Protein 3QSZ (pdb70)

Radius of gyration: 25.67 Å; Cα contacts (8 Å, |Δi|>4): 798; chains: 2; bounding box: 78×39×53 Å

Solvent-accessible surface area: 18045 Å² total

Foldseek 3Di:
DQWDWDDDDPQKTKIWGDDPPALAIKMKMKHWAQAALVLLVVVVVPQQCVCVFPQWPGKAWDDDDPFKTKMKTWGHDPDPWFIAIFIKMWGWDQDPQRKIKIWIWTDQVPDDDDPVHWYFDIDTDIWIWDDDPRTTMIMDIDGHDTGGADSNRCRVCVRCVSVRRVVRSRVVSVD/DQWDWDDDDPQKTKIWGCDVPALAIKIKIKHWAQAQLVLLVVVVQCFQCVCVFPQWVGKAWDDDDPFKTKMKTFGDDPDPWFTEIFMKIWGWDADPQRKIKIKIWTDQVPDDDDPPHHYFAIDTWMWIWAADPRGTMIMTIGGHDDGRAHSNRCRVCVRCVSVRRVVRSRVVSVPDD

Nearest PDB structures (foldseek):
  3qsz-assembly1_A  TM=1.006E+00  e=4.044E-33  Xanthomonas citri
  1jss-assembly2_B  TM=8.458E-01  e=1.464E-09  Mus musculus
  2z9y-assembly1_A  TM=8.195E-01  e=6.098E-10  Homo sapiens
  2pso-assembly1_A  TM=7.714E-01  e=7.591E-10  Homo sapiens
  2pso-assembly3_C  TM=7.436E-01  e=1.381E-08  Homo sapiens

CATH classification: 3.30.530.20

B-factor: mean 49.62, std 17.9, range [12.42, 146.24]

Structure (mmCIF, N/CA/C/O backbone):
data_3QSZ
#
_entry.id   3QSZ
#
_cell.length_a   124.115
_cell.length_b   53.885
_cell.length_c   70.266
_cell.angle_alpha   90.00
_cell.angle_beta   93.44
_cell.angle_gamma   90.00
#
_symmetry.space_group_name_H-M   'C 1 2 1'
#
loop_
_entity.id
_entity.type
_entity.pdbx_description
1 polymer 'STAR-related lipid transfer protein'
2 non-polymer 'MANGANESE (II) ION'
3 non-polymer 'SULFATE ION'
4 non-polymer DI(HYDROXYETHYL)ETHER
5 water water
#
loop_
_atom_site.group_PDB
_atom_site.id
_atom_site.type_symbol
_atom_site.label_atom_id
_atom_site.label_alt_id
_atom_site.label_comp_id
_atom_site.label_asym_id
_atom_site.label_entity_id
_atom_site.label_seq_id
_atom_site.pdbx_PDB_ins_code
_atom_site.Cartn_x
_atom_site.Cartn_y
_atom_site.Cartn_z
_atom_site.occupancy
_atom_site.B_iso_or_equiv
_atom_site.auth_seq_id
_atom_site.auth_comp_id
_atom_site.auth_asym_id
_atom_site.auth_atom_id
_atom_site.pdbx_PDB_model_num
ATOM 1 N N . ASP A 1 3 ? 72.824 2.547 9.386 1.00 90.94 26 ASP A N 1
ATOM 2 C CA . ASP A 1 3 ? 72.780 3.526 10.467 1.00 89.92 26 ASP A CA 1
ATOM 3 C C . ASP A 1 3 ? 74.090 3.511 11.240 1.00 88.74 26 ASP A C 1
ATOM 4 O O . ASP A 1 3 ? 74.795 4.518 11.322 1.00 90.24 26 ASP A O 1
ATOM 9 N N . GLY A 1 4 ? 74.413 2.348 11.794 1.00 86.18 27 GLY A N 1
ATOM 10 C CA . GLY A 1 4 ? 75.509 2.220 12.737 1.00 75.79 27 GLY A CA 1
ATOM 11 C C . GLY A 1 4 ? 74.947 2.342 14.142 1.00 65.04 27 GLY A C 1
ATOM 12 O O . GLY A 1 4 ? 75.403 1.668 15.072 1.00 63.51 27 GLY A O 1
ATOM 13 N N . TRP A 1 5 ? 73.931 3.193 14.282 1.00 50.84 28 TRP A N 1
ATOM 14 C CA . TRP A 1 5 ? 73.317 3.468 15.574 1.00 48.68 28 TRP A CA 1
ATOM 15 C C . TRP A 1 5 ? 72.332 2.399 15.976 1.00 48.18 28 TRP A C 1
ATOM 16 O O . TRP A 1 5 ? 71.842 1.646 15.148 1.00 53.58 28 TRP A O 1
ATOM 27 N N . SER A 1 6 ? 72.053 2.340 17.269 1.00 49.80 29 SER A N 1
ATOM 28 C CA . SER A 1 6 ? 71.056 1.439 17.807 1.00 51.11 29 SER A CA 1
ATOM 29 C C . SER A 1 6 ? 70.603 2.037 19.120 1.00 50.81 29 SER A C 1
ATOM 30 O O . SER A 1 6 ? 71.416 2.537 19.894 1.00 46.14 29 SER A O 1
ATOM 33 N N . LEU A 1 7 ? 69.302 2.013 19.359 1.00 55.68 30 LEU A N 1
ATOM 34 C CA . LEU A 1 7 ? 68.755 2.567 20.586 1.00 52.34 30 LEU A CA 1
ATOM 35 C C . LEU A 1 7 ? 69.235 1.732 21.764 1.00 48.68 30 LEU A C 1
ATOM 36 O O . LEU A 1 7 ? 69.137 0.512 21.744 1.00 56.30 30 LEU A O 1
ATOM 41 N N . ALA A 1 8 ? 69.766 2.394 22.783 1.00 47.88 31 ALA A N 1
ATOM 42 C CA . ALA A 1 8 ? 70.337 1.705 23.934 1.00 48.26 31 ALA A CA 1
ATOM 43 C C . ALA A 1 8 ? 69.510 1.966 25.179 1.00 51.22 31 ALA A C 1
ATOM 44 O O . ALA A 1 8 ? 69.491 1.159 26.105 1.00 54.31 31 ALA A O 1
ATOM 46 N N . LYS A 1 9 ? 68.833 3.107 25.202 1.00 48.72 32 LYS A N 1
ATOM 47 C CA . LYS A 1 9 ? 68.003 3.457 26.347 1.00 47.54 32 LYS A CA 1
ATOM 48 C C . LYS A 1 9 ? 66.910 4.485 26.016 1.00 43.68 32 LYS A C 1
ATOM 49 O O . LYS A 1 9 ? 67.081 5.362 25.165 1.00 42.98 32 LYS A O 1
ATOM 55 N N . ASP A 1 10 ? 65.788 4.363 26.712 1.00 42.09 33 ASP A N 1
ATOM 56 C CA . ASP A 1 10 ? 64.664 5.260 26.543 1.00 47.65 33 ASP A CA 1
ATOM 57 C C . ASP A 1 10 ? 63.868 5.285 27.841 1.00 48.01 33 ASP A C 1
ATOM 58 O O . ASP A 1 10 ? 63.126 4.353 28.146 1.00 54.78 33 ASP A O 1
ATOM 63 N N . ALA A 1 11 ? 64.032 6.347 28.614 1.00 40.00 34 ALA A N 1
ATOM 64 C CA . ALA A 1 11 ? 63.308 6.477 29.868 1.00 41.64 34 ALA A CA 1
ATOM 65 C C . ALA A 1 11 ? 63.251 7.938 30.216 1.00 35.51 34 ALA A C 1
ATOM 66 O O . ALA A 1 11 ? 64.121 8.696 29.811 1.00 27.72 34 ALA A O 1
ATOM 68 N N . GLU A 1 12 ? 62.198 8.338 30.919 1.00 46.29 35 GLU A N 1
ATOM 69 C CA . GLU A 1 12 ? 62.036 9.722 31.366 1.00 44.11 35 GLU A CA 1
ATOM 70 C C . GLU A 1 12 ? 62.159 10.748 30.249 1.00 37.80 35 GLU A C 1
ATOM 71 O O . GLU A 1 12 ? 62.623 11.874 30.469 1.00 39.08 35 GLU A O 1
ATOM 77 N N . GLY A 1 13 ? 61.764 10.348 29.048 1.00 32.61 36 GLY A N 1
ATOM 78 C CA . GLY A 1 13 ? 61.685 11.263 27.925 1.00 34.81 36 GLY A CA 1
ATOM 79 C C . GLY A 1 13 ? 62.984 11.463 27.180 1.00 37.85 36 GLY A C 1
ATOM 80 O O . GLY A 1 13 ? 63.095 12.375 26.357 1.00 36.55 36 GLY A O 1
ATOM 81 N N . ILE A 1 14 ? 63.960 10.606 27.464 1.00 34.20 37 ILE A N 1
ATOM 82 C CA . ILE A 1 14 ? 65.290 10.737 26.880 1.00 34.37 37 ILE A CA 1
ATOM 83 C C . ILE A 1 14 ? 65.678 9.475 26.149 1.00 35.54 37 ILE A C 1
ATOM 84 O O . ILE A 1 14 ? 65.494 8.377 26.669 1.00 42.32 37 ILE A O 1
ATOM 89 N N . LYS A 1 15 ? 66.231 9.629 24.953 1.00 30.40 38 LYS A N 1
ATOM 90 C CA . LYS A 1 15 ? 66.714 8.487 24.192 1.00 35.66 38 LYS A CA 1
ATOM 91 C C . LYS A 1 15 ? 68.222 8.541 24.012 1.00 35.30 38 LYS A C 1
ATOM 92 O O . LYS A 1 15 ? 68.772 9.586 23.694 1.00 41.61 38 LYS A O 1
ATOM 98 N N . VAL A 1 16 ? 68.891 7.411 24.201 1.00 36.37 39 VAL A N 1
ATOM 99 C CA . VAL A 1 16 ? 70.335 7.361 24.000 1.00 35.54 39 VAL A CA 1
ATOM 100 C C . VAL A 1 16 ? 70.740 6.309 22.977 1.00 39.62 39 VAL A C 1
ATOM 101 O O . VAL A 1 16 ? 70.412 5.135 23.122 1.00 44.22 39 VAL A O 1
ATOM 105 N N . TYR A 1 17 ? 71.467 6.735 21.950 1.00 39.49 40 TYR A N 1
ATOM 106 C CA . TYR A 1 17 ? 71.955 5.822 20.920 1.00 33.46 40 TYR A CA 1
ATOM 107 C C . TYR A 1 17 ? 73.456 5.614 21.064 1.00 38.89 40 TYR A C 1
ATOM 108 O O . TYR A 1 17 ? 74.186 6.488 21.543 1.00 38.93 40 TYR A O 1
ATOM 117 N N . VAL A 1 18 ? 73.917 4.445 20.658 1.00 38.37 41 VAL A N 1
ATOM 118 C CA . VAL A 1 18 ? 75.331 4.148 20.686 1.00 42.50 41 VAL A CA 1
ATOM 119 C C . VAL A 1 18 ? 75.690 3.516 19.365 1.00 52.04 41 VAL A C 1
ATOM 120 O O . VAL A 1 18 ? 74.821 3.015 18.652 1.00 59.76 41 VAL A O 1
ATOM 124 N N . ARG A 1 19 ? 76.968 3.552 19.023 1.00 50.77 42 ARG A N 1
ATOM 125 C CA . ARG A 1 19 ? 77.440 2.783 17.883 1.00 59.00 42 ARG A CA 1
ATOM 126 C C . ARG A 1 19 ? 78.912 2.467 18.041 1.00 59.50 42 ARG A C 1
ATOM 127 O O . ARG A 1 19 ? 79.661 3.213 18.666 1.00 57.69 42 ARG A O 1
ATOM 135 N N . ASN A 1 20 ? 79.328 1.349 17.476 1.00 60.66 43 ASN A N 1
ATOM 136 C CA . ASN A 1 20 ? 80.735 1.041 17.478 1.00 65.95 43 ASN A CA 1
ATOM 137 C C . ASN A 1 20 ? 81.473 2.018 16.570 1.00 59.58 43 ASN A C 1
ATOM 138 O O . ASN A 1 20 ? 80.901 2.569 15.625 1.00 54.88 43 ASN A O 1
ATOM 143 N N . VAL A 1 21 ? 82.733 2.267 16.901 1.00 58.30 44 VAL A N 1
ATOM 144 C CA . VAL A 1 21 ? 83.613 3.060 16.062 1.00 57.70 44 VAL A CA 1
ATOM 145 C C . VAL A 1 21 ? 84.829 2.193 15.813 1.00 58.97 44 VAL A C 1
ATOM 146 O O . VAL A 1 21 ? 85.477 1.777 16.763 1.00 52.50 44 VAL A O 1
ATOM 150 N N . GLU A 1 22 ? 85.128 1.900 14.550 1.00 66.44 45 GLU A N 1
ATOM 151 C CA . GLU A 1 22 ? 86.170 0.920 14.248 1.00 76.35 45 GLU A CA 1
ATOM 152 C C . GLU A 1 22 ? 87.547 1.377 14.729 1.00 76.30 45 GLU A C 1
ATOM 153 O O . GLU A 1 22 ? 87.941 2.529 14.538 1.00 68.54 45 GLU A O 1
ATOM 159 N N . GLY A 1 23 ? 88.264 0.464 15.381 1.00 85.39 46 GLY A N 1
ATOM 160 C CA . GLY A 1 23 ? 89.587 0.755 15.905 1.00 83.26 46 GLY A CA 1
ATOM 161 C C . GLY A 1 23 ? 89.551 1.419 17.268 1.00 77.83 46 GLY A C 1
ATOM 162 O O . GLY A 1 23 ? 90.583 1.834 17.785 1.00 78.43 46 GLY A O 1
ATOM 163 N N . SER A 1 24 ? 88.361 1.534 17.847 1.00 69.59 47 SER A N 1
ATOM 164 C CA . SER A 1 24 ? 88.228 2.038 19.210 1.00 61.33 47 SER A CA 1
ATOM 165 C C . SER A 1 24 ? 87.463 1.017 20.043 1.00 59.91 47 SER A C 1
ATOM 166 O O . SER A 1 24 ? 86.618 0.288 19.516 1.00 63.56 47 SER A O 1
ATOM 169 N N . PRO A 1 25 ? 87.781 0.935 21.340 1.00 58.78 48 PRO A N 1
ATOM 170 C CA . PRO A 1 25 ? 87.087 0.035 22.266 1.00 58.01 48 PRO A CA 1
ATOM 171 C C . PRO A 1 25 ? 85.949 0.772 22.949 1.00 58.70 48 PRO A C 1
ATOM 172 O O . PRO A 1 25 ? 85.260 0.200 23.788 1.00 64.31 48 PRO A O 1
ATOM 176 N N . LEU A 1 26 ? 85.781 2.043 22.599 1.00 56.77 49 LEU A N 1
ATOM 177 C CA . LEU A 1 26 ? 84.763 2.889 23.203 1.00 55.14 49 LEU A CA 1
ATOM 178 C C . LEU A 1 26 ? 83.695 3.270 22.177 1.00 53.33 49 LEU A C 1
ATOM 179 O O . LEU A 1 26 ? 84.016 3.723 21.075 1.00 56.80 49 LEU A O 1
ATOM 184 N N . ARG A 1 27 ? 82.428 3.077 22.531 1.00 47.74 50 ARG A N 1
ATOM 185 C CA . ARG A 1 27 ? 81.340 3.403 21.612 1.00 49.23 50 ARG A CA 1
ATOM 186 C C . ARG A 1 27 ? 81.023 4.893 21.643 1.00 49.19 50 ARG A C 1
ATOM 187 O O . ARG A 1 27 ? 81.222 5.571 22.652 1.00 50.42 50 ARG A O 1
ATOM 195 N N . GLU A 1 28 ? 80.557 5.409 20.518 1.00 44.80 51 GLU A N 1
ATOM 196 C CA . GLU A 1 28 ? 80.134 6.790 20.459 1.00 42.19 51 GLU A CA 1
ATOM 197 C C . GLU A 1 28 ? 78.695 6.828 20.919 1.00 41.99 51 GLU A C 1
ATOM 198 O O . GLU A 1 28 ? 77.918 5.930 20.595 1.00 43.28 51 GLU A O 1
ATOM 204 N N . PHE A 1 29 ? 78.328 7.846 21.683 1.00 35.67 52 PHE A N 1
ATOM 205 C CA . PHE A 1 29 ? 76.934 7.978 22.065 1.00 33.60 52 PHE A CA 1
ATOM 206 C C . PHE A 1 29 ? 76.250 9.160 21.379 1.00 41.01 52 PHE A C 1
ATOM 207 O O . PHE A 1 29 ? 76.915 10.052 20.839 1.00 46.16 52 PHE A O 1
ATOM 215 N N . ARG A 1 30 ? 74.918 9.126 21.381 1.00 37.42 53 ARG A N 1
ATOM 216 C CA . ARG A 1 30 ? 74.085 10.259 20.989 1.00 35.94 53 ARG A CA 1
ATOM 217 C C . ARG A 1 30 ? 72.845 10.248 21.864 1.00 35.79 53 ARG A C 1
ATOM 218 O O . ARG A 1 30 ? 72.026 9.337 21.774 1.00 39.89 53 ARG A O 1
ATOM 226 N N . GLY A 1 31 ? 72.728 11.249 22.724 1.00 33.39 54 GLY A N 1
ATOM 227 C CA . GLY A 1 31 ? 71.554 11.413 23.555 1.00 36.32 54 GLY A CA 1
ATOM 228 C C . GLY A 1 31 ? 70.565 12.372 22.908 1.00 36.99 54 GLY A C 1
ATOM 229 O O . GLY A 1 31 ? 70.943 13.272 22.158 1.00 32.07 54 GLY A O 1
ATOM 230 N N . GLU A 1 32 ? 69.289 12.176 23.201 1.00 35.15 55 GLU A N 1
ATOM 231 C CA . GLU A 1 32 ? 68.256 13.002 22.616 1.00 35.78 55 GLU A CA 1
ATOM 232 C C . GLU A 1 32 ? 67.209 13.291 23.673 1.00 35.29 55 GLU A C 1
ATOM 233 O O . GLU A 1 32 ? 66.758 12.388 24.366 1.00 37.38 55 GLU A O 1
ATOM 239 N N . VAL A 1 33 ? 66.830 14.555 23.797 1.00 36.73 56 VAL A N 1
ATOM 240 C CA . VAL A 1 33 ? 65.761 14.944 24.701 1.00 32.32 56 VAL A CA 1
ATOM 241 C C . VAL A 1 33 ? 65.072 16.134 24.064 1.00 31.94 56 VAL A C 1
ATOM 242 O O . VAL A 1 33 ? 65.637 16.778 23.186 1.00 37.07 56 VAL A O 1
ATOM 246 N N . ARG A 1 34 ? 63.850 16.417 24.499 1.00 32.78 57 ARG A N 1
ATOM 247 C CA . ARG A 1 34 ? 63.092 17.548 23.990 1.00 29.81 57 ARG A CA 1
ATOM 248 C C . ARG A 1 34 ? 62.744 18.416 25.172 1.00 29.22 57 ARG A C 1
ATOM 249 O O . ARG A 1 34 ? 62.185 17.933 26.161 1.00 35.59 57 ARG A O 1
ATOM 257 N N . LEU A 1 35 ? 63.080 19.694 25.095 1.00 24.58 58 LEU A N 1
ATOM 258 C CA . LEU A 1 35 ? 62.878 20.556 26.253 1.00 31.77 58 LEU A CA 1
ATOM 259 C C . LEU A 1 35 ? 61.868 21.659 25.965 1.00 33.40 58 LEU A C 1
ATOM 260 O O . LEU A 1 35 ? 61.758 22.136 24.838 1.00 27.93 58 LEU A O 1
ATOM 265 N N . LYS A 1 36 ? 61.134 22.054 26.995 1.00 37.62 59 LYS A N 1
ATOM 266 C CA . LYS A 1 36 ? 60.228 23.180 26.885 1.00 43.49 59 LYS A CA 1
ATOM 267 C C . LYS A 1 36 ? 61.027 24.446 27.150 1.00 44.64 59 LYS A C 1
ATOM 268 O O . LYS A 1 36 ? 60.862 25.126 28.173 1.00 40.55 59 LYS A O 1
ATOM 274 N N . ALA A 1 37 ? 61.917 24.743 26.216 1.00 36.40 60 ALA A N 1
ATOM 275 C CA . ALA A 1 37 ? 62.759 25.907 26.328 1.00 35.41 60 ALA A CA 1
ATOM 276 C C . ALA A 1 37 ? 63.154 26.310 24.932 1.00 37.47 60 ALA A C 1
ATOM 277 O O . ALA A 1 37 ? 63.073 25.515 23.994 1.00 36.01 60 ALA A O 1
ATOM 279 N N . ALA A 1 38 ? 63.596 27.550 24.804 1.00 34.91 61 ALA A N 1
ATOM 280 C CA . ALA A 1 38 ? 64.096 28.049 23.542 1.00 35.14 61 ALA A CA 1
ATOM 281 C C . ALA A 1 38 ? 65.551 27.604 23.361 1.00 39.24 61 ALA A C 1
ATOM 282 O O . ALA A 1 38 ? 66.248 27.355 24.336 1.00 40.74 61 ALA A O 1
ATOM 284 N N . ALA A 1 39 ? 65.993 27.506 22.110 1.00 41.56 62 ALA A N 1
ATOM 285 C CA . ALA A 1 39 ? 67.372 27.175 21.784 1.00 37.18 62 ALA A CA 1
ATOM 286 C C . ALA A 1 39 ? 68.382 28.073 22.499 1.00 43.53 62 ALA A C 1
ATOM 287 O O . ALA A 1 39 ? 69.398 27.593 22.996 1.00 50.91 62 ALA A O 1
ATOM 289 N N . ASP A 1 40 ? 68.110 29.372 22.542 1.00 45.55 63 ASP A N 1
ATOM 290 C CA . ASP A 1 40 ? 69.025 30.318 23.185 1.00 51.02 63 ASP A CA 1
ATOM 291 C C . ASP A 1 40 ? 68.997 30.257 24.719 1.00 48.79 63 ASP A C 1
ATOM 292 O O . ASP A 1 40 ? 69.798 30.907 25.377 1.00 51.37 63 ASP A O 1
ATOM 297 N N . ASP A 1 41 ? 68.071 29.480 25.276 1.00 49.47 64 ASP A N 1
ATOM 298 C CA . ASP A 1 41 ? 68.030 29.229 26.715 1.00 48.94 64 ASP A CA 1
ATOM 299 C C . ASP A 1 41 ? 69.044 28.154 27.074 1.00 46.58 64 ASP A C 1
ATOM 300 O O . ASP A 1 41 ? 69.593 28.142 28.181 1.00 34.80 64 ASP A O 1
ATOM 305 N N . VAL A 1 42 ? 69.262 27.231 26.142 1.00 45.26 65 VAL A N 1
ATOM 306 C CA . VAL A 1 42 ? 70.257 26.195 26.331 1.00 44.20 65 VAL A CA 1
ATOM 307 C C . VAL A 1 42 ? 71.633 26.752 26.012 1.00 47.70 65 VAL A C 1
ATOM 308 O O . VAL A 1 42 ? 72.613 26.368 26.646 1.00 47.37 65 VAL A O 1
ATOM 312 N N . VAL A 1 43 ? 71.716 27.656 25.039 1.00 43.78 66 VAL A N 1
ATOM 313 C CA . VAL A 1 43 ? 73.000 28.284 24.743 1.00 45.45 66 VAL A CA 1
ATOM 314 C C . VAL A 1 43 ? 73.551 29.026 25.967 1.00 47.88 66 VAL A C 1
ATOM 315 O O . VAL A 1 43 ? 74.743 28.945 26.277 1.00 53.35 66 VAL A O 1
ATOM 319 N N . LYS A 1 44 ? 72.674 29.731 26.672 1.00 39.64 67 LYS A N 1
ATOM 320 C CA . LYS A 1 44 ? 73.080 30.457 27.862 1.00 36.58 67 LYS A CA 1
ATOM 321 C C . LYS A 1 44 ? 73.702 29.506 28.885 1.00 44.49 67 LYS A C 1
ATOM 322 O O . LYS A 1 44 ? 74.794 29.761 29.401 1.00 40.51 67 LYS A O 1
ATOM 328 N N . VAL A 1 45 ? 73.008 28.408 29.168 1.00 44.77 68 VAL A N 1
ATOM 329 C CA . VAL A 1 45 ? 73.501 27.424 30.122 1.00 41.47 68 VAL A CA 1
ATOM 330 C C . VAL A 1 45 ? 74.851 26.859 29.716 1.00 39.30 68 VAL A C 1
ATOM 331 O O . VAL A 1 45 ? 75.748 26.762 30.540 1.00 41.90 68 VAL A O 1
ATOM 335 N N . LEU A 1 46 ? 74.992 26.489 28.447 1.00 33.21 69 LEU A N 1
ATOM 336 C CA . LEU A 1 46 ? 76.279 26.045 27.925 1.00 32.57 69 LEU A CA 1
ATOM 337 C C . LEU A 1 46 ? 77.349 27.149 27.910 1.00 36.56 69 LEU A C 1
ATOM 338 O O . LEU A 1 46 ? 78.522 26.861 27.800 1.00 38.14 69 LEU A O 1
ATOM 343 N N . ARG A 1 47 ? 76.950 28.411 27.990 1.00 41.19 70 ARG A N 1
ATOM 344 C CA . ARG A 1 47 ? 77.932 29.483 28.085 1.00 42.01 70 ARG A CA 1
ATOM 345 C C . ARG A 1 47 ? 78.488 29.578 29.498 1.00 37.48 70 ARG A C 1
ATOM 346 O O . ARG A 1 47 ? 79.653 29.917 29.691 1.00 37.58 70 ARG A O 1
ATOM 354 N N . ASP A 1 48 ? 77.631 29.304 30.475 1.00 30.91 71 ASP A N 1
ATOM 355 C CA . ASP A 1 48 ? 77.939 29.547 31.867 1.00 36.81 71 ASP A CA 1
ATOM 356 C C . ASP A 1 48 ? 78.780 28.388 32.429 1.00 39.61 71 ASP A C 1
ATOM 357 O O . ASP A 1 48 ? 78.298 27.586 33.233 1.00 43.81 71 ASP A O 1
ATOM 362 N N . ALA A 1 49 ? 80.035 28.306 31.991 1.00 31.51 72 ALA A N 1
ATOM 363 C CA . ALA A 1 49 ? 80.891 27.189 32.352 1.00 32.19 72 ALA A CA 1
ATOM 364 C C . ALA A 1 49 ? 81.216 27.199 33.844 1.00 30.02 72 ALA A C 1
ATOM 365 O O . ALA A 1 49 ? 81.370 26.152 34.452 1.00 33.94 72 ALA A O 1
ATOM 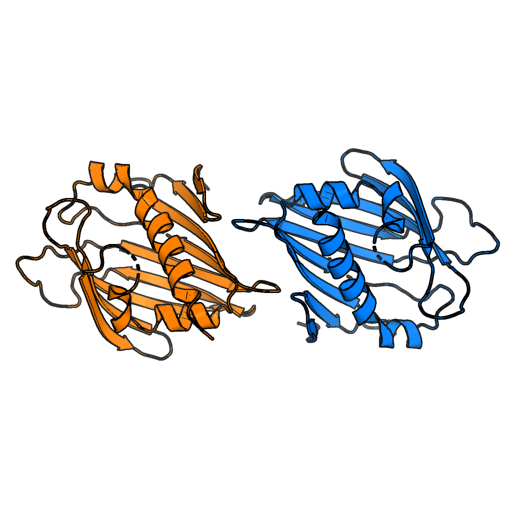367 N N . ASN A 1 50 ? 81.280 28.383 34.439 1.00 30.93 73 ASN A N 1
ATOM 368 C CA . ASN A 1 50 ? 81.499 28.482 35.874 1.00 38.25 73 ASN A CA 1
ATOM 369 C C . ASN A 1 50 ? 80.441 27.698 36.633 1.00 40.86 73 ASN A C 1
ATOM 370 O O . ASN A 1 50 ? 80.658 27.294 37.779 1.00 36.01 73 ASN A O 1
ATOM 375 N N . ALA A 1 51 ? 79.297 27.481 35.982 1.00 44.68 74 ALA A N 1
ATOM 376 C CA . ALA A 1 51 ? 78.152 26.830 36.622 1.00 38.52 74 ALA A CA 1
ATOM 377 C C . ALA A 1 51 ? 78.022 25.332 36.323 1.00 33.17 74 ALA A C 1
ATOM 378 O O . ALA A 1 51 ? 77.296 24.630 37.018 1.00 33.13 74 ALA A O 1
ATOM 380 N N . PHE A 1 52 ? 78.745 24.833 35.327 1.00 28.64 75 PHE A N 1
ATOM 381 C CA . PHE A 1 52 ? 78.704 23.397 35.034 1.00 33.08 75 PHE A CA 1
ATOM 382 C C . PHE A 1 52 ? 78.663 22.542 36.297 1.00 40.08 75 PHE A C 1
ATOM 383 O O . PHE A 1 52 ? 77.790 21.705 36.468 1.00 44.09 75 PHE A O 1
ATOM 391 N N . ARG A 1 53 ? 79.614 22.754 37.190 1.00 47.61 76 ARG A N 1
ATOM 392 C CA . ARG A 1 53 ? 79.710 21.924 38.385 1.00 53.24 76 ARG A CA 1
ATOM 393 C C . ARG A 1 53 ? 78.397 21.848 39.167 1.00 54.58 76 ARG A C 1
ATOM 394 O O . ARG A 1 53 ? 78.229 20.973 40.010 1.00 54.29 76 ARG A O 1
ATOM 402 N N . GLN A 1 54 ? 77.468 22.756 38.882 1.00 53.40 77 GLN A N 1
ATOM 403 C CA . GLN A 1 54 ? 76.216 22.821 39.633 1.00 49.19 77 GLN A CA 1
ATOM 404 C C . GLN A 1 54 ? 75.178 21.782 39.193 1.00 50.58 77 GLN A C 1
ATOM 405 O O . GLN A 1 54 ? 74.278 21.449 39.961 1.00 52.35 77 GLN A O 1
ATOM 411 N N . TRP A 1 55 ? 75.307 21.278 37.964 1.00 48.35 78 TRP A N 1
ATOM 412 C CA . TRP A 1 55 ? 74.285 20.421 37.354 1.00 41.60 78 TRP A CA 1
ATOM 413 C C . TRP A 1 55 ? 74.873 19.303 36.511 1.00 45.15 78 TRP A C 1
ATOM 414 O O . TRP A 1 55 ? 74.352 18.185 36.477 1.00 46.61 78 TRP A O 1
ATOM 433 N N . PRO A 1 57 ? 76.785 16.331 35.615 1.00 40.00 80 PRO A N 1
ATOM 434 C CA . PRO A 1 57 ? 77.207 15.203 36.456 1.00 42.85 80 PRO A CA 1
ATOM 435 C C . PRO A 1 57 ? 78.717 14.955 36.474 1.00 47.18 80 PRO A C 1
ATOM 436 O O . PRO A 1 57 ? 79.396 15.130 35.454 1.00 43.95 80 PRO A O 1
ATOM 440 N N . ASP A 1 58 ? 79.217 14.533 37.636 1.00 45.18 81 ASP A N 1
ATOM 441 C CA . ASP A 1 58 ? 80.612 14.147 37.793 1.00 46.46 81 ASP A CA 1
ATOM 442 C C . ASP A 1 58 ? 81.582 15.306 37.577 1.00 47.84 81 ASP A C 1
ATOM 443 O O . ASP A 1 58 ? 82.768 15.083 37.382 1.00 55.57 81 ASP A O 1
ATOM 448 N N . VAL A 1 59 ? 81.085 16.540 37.594 1.00 46.25 82 VAL A N 1
ATOM 449 C CA . VAL A 1 59 ? 81.981 17.690 37.547 1.00 43.47 82 VAL A CA 1
ATOM 450 C C . VAL A 1 59 ? 82.212 18.200 38.960 1.00 43.49 82 VAL A C 1
ATOM 451 O O . VAL A 1 59 ? 81.291 18.704 39.608 1.00 44.89 82 VAL A O 1
ATOM 455 N N . ALA A 1 60 ? 83.446 18.031 39.430 1.00 35.94 83 ALA A N 1
ATOM 456 C CA . ALA A 1 60 ? 83.877 18.500 40.741 1.00 40.69 83 ALA A CA 1
ATOM 457 C C . ALA A 1 60 ? 84.132 20.005 40.750 1.00 41.11 83 ALA A C 1
ATOM 458 O O . ALA A 1 60 ? 83.902 20.682 41.755 1.00 44.52 83 ALA A O 1
ATOM 460 N N . ALA A 1 61 ? 84.602 20.528 39.623 1.00 31.92 84 ALA A N 1
ATOM 461 C CA . ALA A 1 61 ? 84.876 21.951 39.527 1.00 28.97 84 ALA A CA 1
ATOM 462 C C . ALA A 1 61 ? 84.950 22.406 38.082 1.00 23.78 84 ALA A C 1
ATOM 463 O O . ALA A 1 61 ? 85.316 21.633 37.202 1.00 29.82 84 ALA A O 1
ATOM 465 N N . SER A 1 62 ? 84.657 23.679 37.845 1.00 23.97 85 SER A N 1
ATOM 466 C CA . SER A 1 62 ? 84.608 24.195 36.490 1.00 30.89 85 SER A CA 1
ATOM 467 C C . SER A 1 62 ? 84.861 25.683 36.462 1.00 36.99 85 SER A C 1
ATOM 468 O O . SER A 1 62 ? 84.431 26.415 37.361 1.00 34.99 85 SER A O 1
ATOM 471 N N . GLU A 1 63 ? 85.544 26.125 35.411 1.00 42.60 86 GLU A N 1
ATOM 472 C CA . GLU A 1 63 ? 85.865 27.531 35.241 1.00 49.61 86 GLU A CA 1
ATOM 473 C C . GLU A 1 63 ? 85.943 27.929 33.772 1.00 45.41 86 GLU A C 1
ATOM 474 O O . GLU A 1 63 ? 86.616 27.268 32.979 1.00 42.00 86 GLU A O 1
ATOM 480 N N . LEU A 1 64 ? 85.262 29.021 33.428 1.00 40.87 87 LEU A N 1
ATOM 481 C CA . LEU A 1 64 ? 85.416 29.648 32.123 1.00 36.77 87 LEU A CA 1
ATOM 482 C C . LEU A 1 64 ? 86.791 30.303 32.015 1.00 40.90 87 LEU A C 1
ATOM 483 O O . LEU A 1 64 ? 87.156 31.137 32.852 1.00 37.71 87 LEU A O 1
ATOM 488 N N . LEU A 1 65 ? 87.539 29.927 30.979 1.00 39.08 88 LEU A N 1
ATOM 489 C CA . LEU A 1 65 ? 88.876 30.456 30.737 1.00 36.86 88 LEU A CA 1
ATOM 490 C C . LEU A 1 65 ? 88.840 31.620 29.759 1.00 45.88 88 LEU A C 1
ATOM 491 O O . LEU A 1 65 ? 89.484 32.645 29.974 1.00 46.26 88 LEU A O 1
ATOM 496 N N . LYS A 1 66 ? 88.091 31.451 28.673 1.00 42.00 89 LYS A N 1
ATOM 497 C CA . LYS A 1 66 ? 87.977 32.488 27.658 1.00 42.21 89 LYS A CA 1
ATOM 498 C C . LYS A 1 66 ? 86.700 32.329 26.857 1.00 42.81 89 LYS A C 1
ATOM 499 O O . LYS A 1 66 ? 86.263 31.215 26.576 1.00 44.97 89 LYS A O 1
ATOM 505 N N . ALA A 1 67 ? 86.103 33.453 26.488 1.00 48.68 90 ALA A N 1
ATOM 506 C CA . ALA A 1 67 ? 84.872 33.446 25.711 1.00 46.18 90 ALA A CA 1
ATOM 507 C C . ALA A 1 67 ? 84.899 34.542 24.660 1.00 46.67 90 ALA A C 1
ATOM 508 O O . ALA A 1 67 ? 85.234 35.681 24.964 1.00 54.23 90 ALA A O 1
ATOM 510 N N . THR A 1 68 ? 84.573 34.190 23.421 1.00 38.89 91 THR A N 1
ATOM 511 C CA . THR A 1 68 ? 84.260 35.185 22.411 1.00 42.05 91 THR A CA 1
ATOM 512 C C . THR A 1 68 ? 82.782 35.026 22.039 1.00 55.88 91 THR A C 1
ATOM 513 O O . THR A 1 68 ? 81.998 34.459 22.809 1.00 54.22 91 THR A O 1
ATOM 517 N N . ASP A 1 69 ? 82.392 35.530 20.872 1.00 65.39 92 ASP A N 1
ATOM 518 C CA . ASP A 1 69 ? 81.015 35.372 20.413 1.00 65.81 92 ASP A CA 1
ATOM 519 C C . ASP A 1 69 ? 80.788 33.935 19.971 1.00 54.33 92 ASP A C 1
ATOM 520 O O . ASP A 1 69 ? 79.765 33.318 20.275 1.00 50.13 92 ASP A O 1
ATOM 525 N N . THR A 1 70 ? 81.769 33.401 19.257 1.00 48.22 93 THR A N 1
ATOM 526 C CA . THR A 1 70 ? 81.615 32.121 18.591 1.00 45.34 93 THR A CA 1
ATOM 527 C C . THR A 1 70 ? 82.319 30.954 19.296 1.00 50.19 93 THR A C 1
ATOM 528 O O . THR A 1 70 ? 82.047 29.789 18.992 1.00 53.05 93 THR A O 1
ATOM 532 N N . GLU A 1 71 ? 83.210 31.254 20.241 1.00 46.07 94 GLU A N 1
ATOM 533 C CA . GLU A 1 71 ? 84.032 30.207 20.843 1.00 43.99 94 GLU A CA 1
ATOM 534 C C . GLU A 1 71 ? 84.207 30.313 22.356 1.00 43.84 94 GLU A C 1
ATOM 535 O O . GLU A 1 71 ? 84.004 31.362 22.956 1.00 44.74 94 GLU A O 1
ATOM 541 N N . GLN A 1 72 ? 84.605 29.213 22.976 1.00 45.52 95 GLN A N 1
ATOM 542 C CA . GLN A 1 72 ? 84.823 29.238 24.407 1.00 40.77 95 GLN A CA 1
ATOM 543 C C . GLN A 1 72 ? 85.730 28.129 24.899 1.00 42.31 95 GLN A C 1
ATOM 544 O O . GLN A 1 72 ? 85.821 27.061 24.287 1.00 44.04 95 GLN A O 1
ATOM 550 N N . TYR A 1 73 ? 86.425 28.424 25.995 1.00 37.09 96 TYR A N 1
ATOM 551 C CA . TYR A 1 73 ? 87.297 27.465 26.668 1.00 35.13 96 TYR A CA 1
ATOM 552 C C . TYR A 1 73 ? 86.960 27.414 28.152 1.00 33.46 96 TYR A C 1
ATOM 553 O O . TYR A 1 73 ? 86.779 28.443 28.792 1.00 31.09 96 TYR A O 1
ATOM 562 N N . HIS A 1 74 ? 86.860 26.216 28.704 1.00 29.68 97 HIS A N 1
ATOM 563 C CA . HIS A 1 74 ? 86.597 26.103 30.125 1.00 29.99 97 HIS A CA 1
ATOM 564 C C . HIS A 1 74 ? 87.379 24.949 30.703 1.00 36.62 97 HIS A C 1
ATOM 565 O O . HIS A 1 74 ? 87.796 24.046 29.987 1.00 35.73 97 HIS A O 1
ATOM 572 N N . TYR A 1 75 ? 87.602 25.013 32.007 1.00 43.37 98 TYR A N 1
ATOM 573 C CA . TYR A 1 75 ? 88.394 24.014 32.692 1.00 33.49 98 TYR A CA 1
ATOM 574 C C . TYR A 1 75 ? 87.471 23.172 33.541 1.00 30.19 98 TYR A C 1
ATOM 575 O O . TYR A 1 75 ? 86.583 23.699 34.211 1.00 31.87 98 TYR A O 1
ATOM 584 N N . LEU A 1 76 ? 87.663 21.861 33.500 1.00 30.45 99 LEU A N 1
ATOM 585 C CA . LEU A 1 76 ? 86.840 20.974 34.303 1.00 33.58 99 LEU A CA 1
ATOM 586 C C . LEU A 1 76 ? 87.696 20.033 35.134 1.00 42.85 99 LEU A C 1
ATOM 587 O O . LEU A 1 76 ? 88.744 19.573 34.691 1.00 50.81 99 LEU A O 1
ATOM 592 N N . ASP A 1 77 ? 87.245 19.763 36.351 1.00 46.83 100 ASP A N 1
ATOM 593 C CA . ASP A 1 77 ? 87.820 18.710 37.171 1.00 46.81 100 ASP A CA 1
ATOM 594 C C . ASP A 1 77 ? 86.737 17.645 37.303 1.00 44.96 100 ASP A C 1
ATOM 595 O O . ASP A 1 77 ? 85.685 17.905 37.882 1.00 50.65 100 ASP A O 1
ATOM 600 N N . ASN A 1 78 ? 86.985 16.458 36.754 1.00 37.83 101 ASN A N 1
ATOM 601 C CA . ASN A 1 78 ? 85.955 15.422 36.686 1.00 50.27 101 ASN A CA 1
ATOM 602 C C . ASN A 1 78 ? 86.027 14.388 37.810 1.00 56.41 101 ASN A C 1
ATOM 603 O O . ASN A 1 78 ? 87.091 13.871 38.125 1.00 55.70 101 ASN A O 1
ATOM 608 N N . SER A 1 79 ? 84.873 14.095 38.398 1.00 60.30 102 SER A N 1
ATOM 609 C CA . SER A 1 79 ? 84.719 13.015 39.362 1.00 56.22 102 SER A CA 1
ATOM 610 C C . SER A 1 79 ? 84.392 11.717 38.615 1.00 55.08 102 SER A C 1
ATOM 611 O O . SER A 1 79 ? 84.511 11.644 37.392 1.00 55.78 102 SER A O 1
ATOM 614 N N . ALA A 1 80 ? 83.978 10.691 39.344 1.00 54.69 103 ALA A N 1
ATOM 615 C CA . ALA A 1 80 ? 83.613 9.431 38.717 1.00 52.40 103 ALA A CA 1
ATOM 616 C C . ALA A 1 80 ? 82.684 8.644 39.631 1.00 58.71 103 ALA A C 1
ATOM 617 O O . ALA A 1 80 ? 82.643 8.890 40.835 1.00 63.25 103 ALA A O 1
ATOM 619 N N . PRO A 1 81 ? 81.920 7.704 39.060 1.00 57.49 104 PRO A N 1
ATOM 620 C CA . PRO A 1 81 ? 81.021 6.877 39.873 1.00 60.03 104 PRO A CA 1
ATOM 621 C C . PRO A 1 81 ? 81.782 5.903 40.766 1.00 63.37 104 PRO A C 1
ATOM 622 O O . PRO A 1 81 ? 81.167 5.300 41.643 1.00 70.77 104 PRO A O 1
ATOM 626 N N . TRP A 1 82 ? 83.085 5.747 40.542 1.00 59.14 105 TRP A N 1
ATOM 627 C CA . TRP A 1 82 ? 83.903 4.835 41.347 1.00 59.12 105 TRP A CA 1
ATOM 628 C C . TRP A 1 82 ? 85.117 5.529 41.948 1.00 53.00 105 TRP A C 1
ATOM 629 O O . TRP A 1 82 ? 85.500 6.606 41.499 1.00 52.47 105 TRP A O 1
ATOM 640 N N . PRO A 1 83 ? 85.741 4.900 42.957 1.00 53.27 106 PRO A N 1
ATOM 641 C CA . PRO A 1 83 ? 86.835 5.574 43.654 1.00 48.14 106 PRO A CA 1
ATOM 642 C C . PRO A 1 83 ? 88.122 5.497 42.834 1.00 57.35 106 PRO A C 1
ATOM 643 O O . PRO A 1 83 ? 89.068 4.809 43.205 1.00 67.79 106 PRO A O 1
ATOM 647 N N . VAL A 1 84 ? 88.133 6.198 41.708 1.00 54.66 107 VAL A N 1
ATOM 648 C CA . VAL A 1 84 ? 89.310 6.307 40.866 1.00 45.97 107 VAL A CA 1
ATOM 649 C C . VAL A 1 84 ? 89.732 7.764 40.907 1.00 50.72 107 VAL A C 1
ATOM 650 O O . VAL A 1 84 ? 88.947 8.626 41.280 1.00 51.72 107 VAL A O 1
ATOM 654 N N . SER A 1 85 ? 90.980 8.047 40.562 1.00 55.75 108 SER A N 1
ATOM 655 C CA . SER A 1 85 ? 91.449 9.425 40.590 1.00 53.49 108 SER A CA 1
ATOM 656 C C . SER A 1 85 ? 90.597 10.303 39.669 1.00 47.46 108 SER A C 1
ATOM 657 O O . SER A 1 85 ? 90.020 9.821 38.694 1.00 37.45 108 SER A O 1
ATOM 660 N N . ASN A 1 86 ? 90.510 11.588 39.991 1.00 49.32 109 ASN A N 1
ATOM 661 C CA . ASN A 1 86 ? 89.839 12.549 39.126 1.00 42.00 109 ASN A CA 1
ATOM 662 C C . ASN A 1 86 ? 90.726 12.886 37.941 1.00 45.83 109 ASN A C 1
ATOM 663 O O . ASN A 1 86 ? 91.954 12.913 38.060 1.00 56.42 109 ASN A O 1
ATOM 668 N N . ARG A 1 87 ? 90.108 13.143 36.797 1.00 44.81 110 ARG A N 1
ATOM 669 C CA . ARG A 1 87 ? 90.848 13.597 35.631 1.00 45.26 110 ARG A CA 1
ATOM 670 C C . ARG A 1 87 ? 90.278 14.928 35.199 1.00 40.00 110 ARG A C 1
ATOM 671 O O . ARG A 1 87 ? 89.068 15.135 35.251 1.00 51.52 110 ARG A O 1
ATOM 679 N N . ASP A 1 88 ? 91.155 15.831 34.779 1.00 33.91 111 ASP A N 1
ATOM 680 C CA . ASP A 1 88 ? 90.772 17.202 34.456 1.00 34.15 111 ASP A CA 1
ATOM 681 C C . ASP A 1 88 ? 91.012 17.449 32.975 1.00 37.78 111 ASP A C 1
ATOM 682 O O . ASP A 1 88 ? 91.590 16.608 32.286 1.00 38.48 111 ASP A O 1
ATOM 687 N N . GLY A 1 89 ? 90.554 18.588 32.474 1.00 38.29 112 GLY A N 1
ATOM 688 C CA . GLY A 1 89 ? 90.697 18.866 31.059 1.00 30.52 112 GLY A CA 1
ATOM 689 C C . GLY A 1 89 ? 90.225 20.240 30.668 1.00 26.79 112 GLY A C 1
ATOM 690 O O . GLY A 1 89 ? 89.405 20.859 31.355 1.00 20.90 112 GLY A O 1
ATOM 691 N N . VAL A 1 90 ? 90.761 20.736 29.561 1.00 33.01 113 VAL A N 1
ATOM 692 C CA . VAL A 1 90 ? 90.225 21.950 28.975 1.00 38.46 113 VAL A CA 1
ATOM 693 C C . VAL A 1 90 ? 89.402 21.601 27.745 1.00 46.54 113 VAL A C 1
ATOM 694 O O . VAL A 1 90 ? 89.783 20.730 26.953 1.00 44.25 113 VAL A O 1
ATOM 698 N N . TYR A 1 91 ? 88.259 22.269 27.603 1.00 47.99 114 TYR A N 1
ATOM 699 C CA . TYR A 1 91 ? 87.367 22.012 26.486 1.00 37.69 114 TYR A CA 1
ATOM 700 C C . TYR A 1 91 ? 87.118 23.246 25.664 1.00 32.69 114 TYR A C 1
ATOM 701 O O . TYR A 1 91 ? 86.889 24.321 26.195 1.00 34.38 114 TYR A O 1
ATOM 710 N N . HIS A 1 92 ? 87.150 23.055 24.356 1.00 38.87 115 HIS A N 1
ATOM 711 C CA . HIS A 1 92 ? 86.812 24.069 23.374 1.00 40.92 115 HIS A CA 1
ATOM 712 C C . HIS A 1 92 ? 85.389 23.837 22.835 1.00 42.02 115 HIS A C 1
ATOM 713 O O . HIS A 1 92 ? 85.112 22.783 22.261 1.00 35.20 115 HIS A O 1
ATOM 720 N N . PHE A 1 93 ? 84.493 24.804 23.037 1.00 40.30 116 PHE A N 1
ATOM 721 C CA . PHE A 1 93 ? 83.179 24.807 22.387 1.00 33.35 116 PHE A CA 1
ATOM 722 C C . PHE A 1 93 ? 83.196 25.795 21.226 1.00 38.98 116 PHE A C 1
ATOM 723 O O . PHE A 1 93 ? 83.727 26.896 21.348 1.00 39.54 116 PHE A O 1
ATOM 731 N N . THR A 1 94 ? 82.593 25.427 20.104 1.00 37.73 117 THR A N 1
ATOM 732 C CA . THR A 1 94 ? 82.415 26.392 19.027 1.00 35.29 117 THR A CA 1
ATOM 733 C C . THR A 1 94 ? 80.939 26.487 18.641 1.00 42.82 117 THR A C 1
ATOM 734 O O . THR A 1 94 ? 80.313 25.478 18.295 1.00 40.09 117 THR A O 1
ATOM 738 N N . TYR A 1 95 ? 80.387 27.696 18.735 1.00 41.52 118 TYR A N 1
ATOM 739 C CA . TYR A 1 95 ? 78.976 27.927 18.456 1.00 36.88 118 TYR A CA 1
ATOM 740 C C . TYR A 1 95 ? 78.751 28.313 17.005 1.00 46.04 118 TYR A C 1
ATOM 741 O O . TYR A 1 95 ? 79.397 29.221 16.487 1.00 48.75 118 TYR A O 1
ATOM 750 N N . GLU A 1 96 ? 77.839 27.591 16.359 1.00 48.13 119 GLU A N 1
ATOM 751 C CA . GLU A 1 96 ? 77.467 27.836 14.967 1.00 55.40 119 GLU A CA 1
ATOM 752 C C . GLU A 1 96 ? 75.948 27.931 14.843 1.00 49.21 119 GLU A C 1
ATOM 753 O O . GLU A 1 96 ? 75.223 27.121 15.413 1.00 44.03 119 GLU A O 1
ATOM 759 N N . LYS A 1 97 ? 75.464 28.927 14.113 1.00 51.94 120 LYS A N 1
ATOM 760 C CA . LYS A 1 97 ? 74.035 29.023 13.842 1.00 56.43 120 LYS A CA 1
ATOM 761 C C . LYS A 1 97 ? 73.815 28.777 12.365 1.00 50.48 120 LYS A C 1
ATOM 762 O O . LYS A 1 97 ? 74.237 29.581 11.531 1.00 49.30 120 LYS A O 1
ATOM 768 N N . ALA A 1 98 ? 73.181 27.653 12.047 1.00 45.55 121 ALA A N 1
ATOM 769 C CA . ALA A 1 98 ? 72.887 27.308 10.656 1.00 57.43 121 ALA A CA 1
ATOM 770 C C . ALA A 1 98 ? 71.829 28.230 10.034 1.00 68.28 121 ALA A C 1
ATOM 771 O O . ALA A 1 98 ? 71.140 28.987 10.736 1.00 64.54 121 ALA A O 1
ATOM 773 N N . GLY A 1 99 ? 71.709 28.157 8.711 1.00 75.69 122 GLY A N 1
ATOM 774 C CA . GLY A 1 99 ? 70.758 28.972 7.978 1.00 79.57 122 GLY A CA 1
ATOM 775 C C . GLY A 1 99 ? 69.326 28.852 8.466 1.00 78.56 122 GLY A C 1
ATOM 776 O O . GLY A 1 99 ? 68.538 29.795 8.320 1.00 76.86 122 GLY A O 1
ATOM 777 N N . ASP A 1 100 ? 68.990 27.705 9.058 1.00 77.48 123 ASP A N 1
ATOM 778 C CA . ASP A 1 100 ? 67.611 27.436 9.481 1.00 79.34 123 ASP A CA 1
ATOM 779 C C . ASP A 1 100 ? 67.334 27.658 10.974 1.00 76.13 123 ASP A C 1
ATOM 780 O O . ASP A 1 100 ? 66.269 27.297 11.476 1.00 73.55 123 ASP A O 1
ATOM 785 N N . GLY A 1 101 ? 68.287 28.262 11.676 1.00 75.23 124 GLY A N 1
ATOM 786 C CA . GLY A 1 101 ? 68.094 28.588 13.078 1.00 70.32 124 GLY A CA 1
ATOM 787 C C . GLY A 1 101 ? 68.514 27.468 14.007 1.00 59.83 124 GLY A C 1
ATOM 788 O O . GLY A 1 101 ? 68.421 27.592 15.234 1.00 53.77 124 GLY A O 1
ATOM 789 N N . ALA A 1 102 ? 68.960 26.363 13.415 1.00 51.17 125 ALA A N 1
ATOM 790 C CA . ALA A 1 102 ? 69.544 25.278 14.185 1.00 51.48 125 ALA A CA 1
ATOM 791 C C . ALA A 1 102 ? 70.901 25.723 14.726 1.00 54.29 125 ALA A C 1
ATOM 792 O O . ALA A 1 102 ? 71.706 26.333 14.009 1.00 53.55 125 ALA A O 1
ATOM 794 N N . ILE A 1 103 ? 71.143 25.426 15.998 1.00 49.07 126 ILE A N 1
ATOM 795 C CA . ILE A 1 103 ? 72.390 25.811 16.639 1.00 46.94 126 ILE A CA 1
ATOM 796 C C . ILE A 1 103 ? 73.244 24.595 16.988 1.00 46.20 126 ILE A C 1
ATOM 797 O O . ILE A 1 103 ? 72.792 23.672 17.667 1.00 45.93 126 ILE A O 1
ATOM 802 N N . THR A 1 104 ? 74.476 24.599 16.494 1.00 42.54 127 THR A N 1
ATOM 803 C CA . THR A 1 104 ? 75.405 23.503 16.720 1.00 45.17 127 THR A CA 1
ATOM 804 C C . THR A 1 104 ? 76.603 24.000 17.532 1.00 46.29 127 THR A C 1
ATOM 805 O O . THR A 1 104 ? 77.258 24.972 17.150 1.00 43.54 127 THR A O 1
ATOM 809 N N . VAL A 1 105 ? 76.859 23.349 18.665 1.00 43.27 128 VAL A N 1
ATOM 810 C CA . VAL A 1 105 ? 78.013 23.666 19.505 1.00 32.08 128 VAL A CA 1
ATOM 811 C C . VAL A 1 105 ? 78.992 22.527 19.369 1.00 30.94 128 VAL A C 1
ATOM 812 O O . VAL A 1 105 ? 78.742 21.437 19.880 1.00 34.58 128 VAL A O 1
ATOM 816 N N . ARG A 1 106 ? 80.072 22.770 18.628 1.00 26.84 129 ARG A N 1
ATOM 817 C CA . ARG A 1 106 ? 81.110 21.775 18.390 1.00 37.56 129 ARG A CA 1
ATOM 818 C C . ARG A 1 106 ? 82.088 21.735 19.570 1.00 36.15 129 ARG A C 1
ATOM 819 O O . ARG A 1 106 ? 82.590 22.770 20.015 1.00 29.54 129 ARG A O 1
ATOM 827 N N . VAL A 1 107 ? 82.356 20.530 20.053 1.00 32.63 130 VAL A N 1
ATOM 828 C CA . VAL A 1 107 ? 83.078 20.323 21.299 1.00 31.98 130 VAL A CA 1
ATOM 829 C C . VAL A 1 107 ? 84.373 19.556 21.050 1.00 35.91 130 VAL A C 1
ATOM 830 O O . VAL A 1 107 ? 84.419 18.629 20.253 1.00 38.53 130 VAL A O 1
ATOM 834 N N . GLU A 1 108 ? 85.434 19.956 21.729 1.00 44.98 131 GLU A N 1
ATOM 835 C CA . GLU A 1 108 ? 86.745 19.409 21.431 1.00 52.38 131 GLU A CA 1
ATOM 836 C C . GLU A 1 108 ? 87.635 19.522 22.661 1.00 53.81 131 GLU A C 1
ATOM 837 O O . GLU A 1 108 ? 87.778 20.604 23.231 1.00 59.67 131 GLU A O 1
ATOM 843 N N . ALA A 1 109 ? 88.211 18.405 23.088 1.00 52.72 132 ALA A N 1
ATOM 844 C CA . ALA A 1 109 ? 89.226 18.438 24.147 1.00 49.85 132 ALA A CA 1
ATOM 845 C C . ALA A 1 109 ? 90.511 19.048 23.614 1.00 46.02 132 ALA A C 1
ATOM 846 O O . ALA A 1 109 ? 90.944 18.730 22.496 1.00 37.68 132 ALA A O 1
ATOM 848 N N . VAL A 1 110 ? 91.107 19.931 24.414 1.00 48.19 133 VAL A N 1
ATOM 849 C CA . VAL A 1 110 ? 92.379 20.565 24.069 1.00 50.96 133 VAL A CA 1
ATOM 850 C C . VAL A 1 110 ? 93.386 20.477 25.228 1.00 51.77 133 VAL A C 1
ATOM 851 O O . VAL A 1 110 ? 93.717 21.484 25.849 1.00 51.63 133 VAL A O 1
ATOM 855 N N . PRO A 1 111 ? 93.884 19.262 25.504 1.00 54.69 134 PRO A N 1
ATOM 856 C CA . PRO A 1 111 ? 94.774 18.906 26.623 1.00 58.58 134 PRO A CA 1
ATOM 857 C C . PRO A 1 111 ? 95.903 19.902 26.945 1.00 51.75 134 PRO A C 1
ATOM 858 O O . PRO A 1 111 ? 96.202 20.086 28.121 1.00 49.93 134 PRO A O 1
ATOM 862 N N . ASP A 1 112 ? 96.500 20.527 25.930 1.00 52.63 135 ASP A N 1
ATOM 863 C CA . ASP A 1 112 ? 97.679 21.376 26.112 1.00 59.95 135 ASP A CA 1
ATOM 864 C C . ASP A 1 112 ? 97.394 22.875 26.254 1.00 55.57 135 ASP A C 1
ATOM 865 O O . ASP A 1 112 ? 98.322 23.688 26.226 1.00 51.51 135 ASP A O 1
ATOM 870 N N . TYR A 1 113 ? 96.125 23.240 26.402 1.00 45.53 136 TYR A N 1
ATOM 871 C CA . TYR A 1 113 ? 95.744 24.649 26.484 1.00 47.86 136 TYR A CA 1
ATOM 872 C C . TYR A 1 113 ? 96.313 25.268 27.760 1.00 51.80 136 TYR A C 1
ATOM 873 O O . TYR A 1 113 ? 96.915 26.344 27.738 1.00 53.28 136 TYR A O 1
ATOM 882 N N . LEU A 1 114 ? 96.095 24.578 28.872 1.00 52.33 137 LEU A N 1
ATOM 883 C CA . LEU A 1 114 ? 96.747 24.896 30.134 1.00 48.34 137 LEU A CA 1
ATOM 884 C C . LEU A 1 114 ? 97.757 23.793 30.439 1.00 53.53 137 LEU A C 1
ATOM 885 O O . LEU A 1 114 ? 97.602 22.663 29.962 1.00 56.19 137 LEU A O 1
ATOM 890 N N . PRO A 1 115 ? 98.800 24.115 31.231 1.00 50.34 138 PRO A N 1
ATOM 891 C CA . PRO A 1 115 ? 99.770 23.109 31.678 1.00 50.88 138 PRO A CA 1
ATOM 892 C C . PRO A 1 115 ? 99.086 21.991 32.445 1.00 53.66 138 PRO A C 1
ATOM 893 O O . PRO A 1 115 ? 98.006 22.203 33.005 1.00 57.11 138 PRO A O 1
ATOM 897 N N . LEU A 1 116 ? 99.710 20.818 32.475 1.00 53.33 139 LEU A N 1
ATOM 898 C CA . LEU A 1 116 ? 99.231 19.732 33.317 1.00 51.29 139 LEU A CA 1
ATOM 899 C C . LEU A 1 116 ? 99.145 20.202 34.751 1.00 50.38 139 LEU A C 1
ATOM 900 O O . LEU A 1 116 ? 99.999 20.965 35.210 1.00 57.46 139 LEU A O 1
ATOM 905 N N . ARG A 1 117 ? 98.107 19.760 35.449 1.00 44.49 140 ARG A N 1
ATOM 906 C CA . ARG A 1 117 ? 97.975 20.027 36.869 1.00 52.55 140 ARG A CA 1
ATOM 907 C C . ARG A 1 117 ? 98.372 18.766 37.565 1.00 74.16 140 ARG A C 1
ATOM 908 O O . ARG A 1 117 ? 97.561 17.841 37.645 1.00 79.53 140 ARG A O 1
ATOM 916 N N . LYS A 1 118 ? 99.595 18.685 38.072 1.00 91.54 141 LYS A N 1
ATOM 917 C CA . LYS A 1 118 ? 99.992 17.373 38.544 1.00 103.02 141 LYS A CA 1
ATOM 918 C C . LYS A 1 118 ? 99.579 17.002 39.960 1.00 101.19 141 LYS A C 1
ATOM 919 O O . LYS A 1 118 ? 99.915 17.659 40.946 1.00 102.11 141 LYS A O 1
ATOM 925 N N . GLY A 1 119 ? 98.828 15.908 39.989 1.00 100.93 142 GLY A N 1
ATOM 926 C CA . GLY A 1 119 ? 98.121 15.393 41.142 1.00 102.24 142 GLY A CA 1
ATOM 927 C C . GLY A 1 119 ? 96.936 14.769 40.436 1.00 104.86 142 GLY A C 1
ATOM 928 O O . GLY A 1 119 ? 96.049 14.148 41.037 1.00 111.58 142 GLY A O 1
ATOM 929 N N . LYS A 1 120 ? 96.964 14.931 39.111 1.00 95.26 143 LYS A N 1
ATOM 930 C CA . LYS A 1 120 ? 95.794 14.727 38.267 1.00 78.33 143 LYS A CA 1
ATOM 931 C C . LYS A 1 120 ? 96.139 14.260 36.840 1.00 70.00 143 LYS A C 1
ATOM 932 O O . LYS A 1 120 ? 97.141 14.684 36.249 1.00 61.30 143 LYS A O 1
ATOM 938 N N . VAL A 1 121 ? 95.289 13.390 36.295 1.00 70.55 144 VAL A N 1
ATOM 939 C CA . VAL A 1 121 ? 95.430 12.910 34.921 1.00 70.87 144 VAL A CA 1
ATOM 940 C C . VAL A 1 121 ? 94.677 13.819 33.949 1.00 65.95 144 VAL A C 1
ATOM 941 O O . VAL A 1 121 ? 93.506 14.128 34.162 1.00 65.94 144 VAL A O 1
ATOM 945 N N . ARG A 1 122 ? 95.345 14.241 32.880 1.00 59.72 145 ARG A N 1
ATOM 946 C CA . ARG A 1 122 ? 94.716 15.102 31.886 1.00 57.20 145 ARG A CA 1
ATOM 947 C C . ARG A 1 122 ? 94.001 14.278 30.801 1.00 55.42 145 ARG A C 1
ATOM 948 O O . ARG A 1 122 ? 94.613 13.427 30.143 1.00 48.99 145 ARG A O 1
ATOM 956 N N . ILE A 1 123 ? 92.702 14.526 30.631 1.00 53.87 146 ILE A N 1
ATOM 957 C CA . ILE A 1 123 ? 91.912 13.836 29.609 1.00 50.88 146 ILE A CA 1
ATOM 958 C C . ILE A 1 123 ? 92.439 14.112 28.204 1.00 51.87 146 ILE A C 1
ATOM 959 O O . ILE A 1 123 ? 92.621 15.266 27.816 1.00 48.72 146 ILE A O 1
ATOM 964 N N . PRO A 1 124 ? 92.675 13.047 27.427 1.00 66.17 147 PRO A N 1
ATOM 965 C CA . PRO A 1 124 ? 93.207 13.228 26.077 1.00 71.74 147 PRO A CA 1
ATOM 966 C C . PRO A 1 124 ? 92.056 13.632 25.174 1.00 75.68 147 PRO A C 1
ATOM 967 O O . PRO A 1 124 ? 90.923 13.733 25.649 1.00 71.09 147 PRO A O 1
ATOM 971 N N . ARG A 1 125 ? 92.331 13.846 23.895 1.00 83.09 148 ARG A N 1
ATOM 972 C CA . ARG A 1 125 ? 91.320 14.368 22.987 1.00 93.58 148 ARG A CA 1
ATOM 973 C C . ARG A 1 125 ? 89.939 13.688 23.089 1.00 82.31 148 ARG A C 1
ATOM 974 O O . ARG A 1 125 ? 89.824 12.463 23.144 1.00 80.24 148 ARG A O 1
ATOM 982 N N . ALA A 1 126 ? 88.906 14.523 23.146 1.00 68.40 149 ALA A N 1
ATOM 983 C CA . ALA A 1 126 ? 87.518 14.104 23.096 1.00 62.37 149 ALA A CA 1
ATOM 984 C C . ALA A 1 126 ? 86.917 14.879 21.923 1.00 64.50 149 ALA A C 1
ATOM 985 O O . ALA A 1 126 ? 87.560 15.805 21.421 1.00 70.61 149 ALA A O 1
ATOM 987 N N . LYS A 1 127 ? 85.714 14.510 21.474 1.00 56.00 150 LYS A N 1
ATOM 988 C CA . LYS A 1 127 ? 85.105 15.158 20.305 1.00 47.74 150 LYS A CA 1
ATOM 989 C C . LYS A 1 127 ? 83.624 14.843 20.104 1.00 42.51 150 LYS A C 1
ATOM 990 O O . LYS A 1 127 ? 83.195 13.697 20.235 1.00 45.19 150 LYS A O 1
ATOM 996 N N . GLY A 1 128 ? 82.845 15.866 19.767 1.00 38.20 151 GLY A N 1
ATOM 997 C CA . GLY A 1 128 ? 81.434 15.677 19.487 1.00 36.15 151 GLY A CA 1
ATOM 998 C C . GLY A 1 128 ? 80.709 16.992 19.290 1.00 41.33 151 GLY A C 1
ATOM 999 O O . GLY A 1 128 ? 81.311 17.978 18.851 1.00 43.76 151 GLY A O 1
ATOM 1000 N N . GLN A 1 129 ? 79.415 17.016 19.609 1.00 33.36 152 GLN A N 1
ATOM 1001 C CA . GLN A 1 129 ? 78.673 18.261 19.534 1.00 36.52 152 GLN A CA 1
ATOM 1002 C C . GLN A 1 129 ? 77.298 18.202 20.172 1.00 36.33 152 GLN A C 1
ATOM 1003 O O . GLN A 1 129 ? 76.728 17.132 20.372 1.00 36.25 152 GLN A O 1
ATOM 1009 N N . TRP A 1 130 ? 76.809 19.380 20.534 1.00 26.93 153 TRP A N 1
ATOM 1010 C CA . TRP A 1 130 ? 75.437 19.560 20.903 1.00 30.74 153 TRP A CA 1
ATOM 1011 C C . TRP A 1 130 ? 74.752 20.084 19.660 1.00 40.06 153 TRP A C 1
ATOM 1012 O O . TRP A 1 130 ? 75.365 20.769 18.838 1.00 40.03 153 TRP A O 1
ATOM 1023 N N . THR A 1 131 ? 73.473 19.764 19.537 1.00 44.06 154 THR A N 1
ATOM 1024 C CA . THR A 1 131 ? 72.648 20.264 18.459 1.00 35.13 154 THR A CA 1
ATOM 1025 C C . THR A 1 131 ? 71.379 20.776 19.102 1.00 34.64 154 THR A C 1
ATOM 1026 O O . THR A 1 131 ? 70.767 20.089 19.924 1.00 37.30 154 THR A O 1
ATOM 1030 N N . LEU A 1 132 ? 71.038 22.017 18.777 1.00 28.33 155 LEU A N 1
ATOM 1031 C CA . LEU A 1 132 ? 69.833 22.656 19.279 1.00 31.52 155 LEU A CA 1
ATOM 1032 C C . LEU A 1 132 ? 68.941 23.115 18.110 1.00 37.90 155 LEU A C 1
ATOM 1033 O O . LEU A 1 132 ? 69.301 24.012 17.350 1.00 35.77 155 LEU A O 1
ATOM 1038 N N . VAL A 1 133 ? 67.788 22.477 17.963 1.00 36.86 156 VAL A N 1
ATOM 1039 C CA . VAL A 1 133 ? 66.874 22.787 16.870 1.00 38.55 156 VAL A CA 1
ATOM 1040 C C . VAL A 1 133 ? 65.496 23.111 17.436 1.00 39.21 156 VAL A C 1
ATOM 1041 O O . VAL A 1 133 ? 64.873 22.262 18.081 1.00 33.86 156 VAL A O 1
ATOM 1045 N N . PRO A 1 134 ? 65.044 24.360 17.242 1.00 38.99 157 PRO A N 1
ATOM 1046 C CA . PRO A 1 134 ? 63.745 24.840 17.722 1.00 40.89 157 PRO A CA 1
ATOM 1047 C C . PRO A 1 134 ? 62.546 23.988 17.252 1.00 40.80 157 PRO A C 1
ATOM 1048 O O . PRO A 1 134 ? 62.551 23.446 16.140 1.00 29.74 157 PRO A O 1
ATOM 1052 N N . ASP A 1 135 ? 61.557 23.874 18.143 1.00 37.48 158 ASP A N 1
ATOM 1053 C CA . ASP A 1 135 ? 60.263 23.236 17.916 1.00 32.27 158 ASP A CA 1
ATOM 1054 C C . ASP A 1 135 ? 59.258 24.346 17.783 1.00 41.22 158 ASP A C 1
ATOM 1055 O O . ASP A 1 135 ? 59.612 25.522 17.840 1.00 49.16 158 ASP A O 1
ATOM 1060 N N . ALA A 1 136 ? 57.990 23.969 17.684 1.00 37.87 159 ALA A N 1
ATOM 1061 C CA . ALA A 1 136 ? 56.914 24.940 17.709 1.00 44.74 159 ALA A CA 1
ATOM 1062 C C . ALA A 1 136 ? 56.917 25.679 19.039 1.00 45.31 159 ALA A C 1
ATOM 1063 O O . ALA A 1 136 ? 56.655 26.885 19.110 1.00 44.36 159 ALA A O 1
ATOM 1065 N N . ASP A 1 137 ? 57.249 24.940 20.088 1.00 42.94 160 ASP A N 1
ATOM 1066 C CA . ASP A 1 137 ? 57.029 25.382 21.456 1.00 39.04 160 ASP A CA 1
ATOM 1067 C C . ASP A 1 137 ? 58.260 25.144 22.372 1.00 40.59 160 ASP A C 1
ATOM 1068 O O . ASP A 1 137 ? 58.196 25.323 23.594 1.00 32.25 160 ASP A O 1
ATOM 1073 N N . GLY A 1 138 ? 59.368 24.718 21.779 1.00 30.94 161 GLY A N 1
ATOM 1074 C CA . GLY A 1 138 ? 60.541 24.360 22.542 1.00 29.69 161 GLY A CA 1
ATOM 1075 C C . GLY A 1 138 ? 61.739 24.057 21.666 1.00 30.58 161 GLY A C 1
ATOM 1076 O O . GLY A 1 138 ? 61.935 24.691 20.627 1.00 27.55 161 GLY A O 1
ATOM 1077 N N . VAL A 1 139 ? 62.543 23.081 22.081 1.00 23.35 162 VAL A N 1
ATOM 1078 C CA . VAL A 1 139 ? 63.799 22.822 21.409 1.00 21.48 162 VAL A CA 1
ATOM 1079 C C . VAL A 1 139 ? 64.131 21.336 21.492 1.00 31.91 162 VAL A C 1
ATOM 1080 O O . VAL A 1 139 ? 64.003 20.701 22.552 1.00 32.43 162 VAL A O 1
ATOM 1084 N N . ASP A 1 140 ? 64.571 20.800 20.361 1.00 31.04 163 ASP A N 1
ATOM 1085 C CA . ASP A 1 140 ? 65.012 19.425 20.275 1.00 29.33 163 ASP A CA 1
ATOM 1086 C C . ASP A 1 140 ? 66.532 19.363 20.444 1.00 34.72 163 ASP A C 1
ATOM 1087 O O . ASP A 1 140 ? 67.279 19.969 19.668 1.00 30.03 163 ASP A O 1
ATOM 1092 N N . VAL A 1 141 ? 66.984 18.614 21.447 1.00 34.34 164 VAL A N 1
ATOM 1093 C CA . VAL A 1 141 ? 68.392 18.629 21.833 1.00 32.08 164 VAL A CA 1
ATOM 1094 C C . VAL A 1 141 ? 69.117 17.321 21.534 1.00 32.84 164 VAL A C 1
ATOM 1095 O O . VAL A 1 141 ? 68.664 16.230 21.898 1.00 34.28 164 VAL A O 1
ATOM 1099 N N . THR A 1 142 ? 70.235 17.450 20.831 1.00 35.19 165 THR A N 1
ATOM 1100 C CA . THR A 1 142 ? 71.136 16.333 20.593 1.00 43.37 165 THR A CA 1
ATOM 1101 C C . THR A 1 142 ? 72.467 16.507 21.360 1.00 41.78 165 THR A C 1
ATOM 1102 O O . THR A 1 142 ? 73.046 17.591 21.388 1.00 36.49 165 THR A O 1
ATOM 1106 N N . TYR A 1 143 ? 72.934 15.445 22.007 1.00 38.17 166 TYR A N 1
ATOM 1107 C CA . TYR A 1 143 ? 74.257 15.473 22.629 1.00 37.86 166 TYR A CA 1
ATOM 1108 C C . TYR A 1 143 ? 75.015 14.219 22.218 1.00 35.70 166 TYR A C 1
ATOM 1109 O O . TYR A 1 143 ? 74.624 13.104 22.570 1.00 33.89 166 TYR A O 1
ATOM 1118 N N . GLN A 1 144 ? 76.081 14.429 21.446 1.00 28.42 167 GLN A N 1
ATOM 1119 C CA . GLN A 1 144 ? 76.852 13.356 20.823 1.00 32.50 167 GLN A CA 1
ATOM 1120 C C . GLN A 1 144 ? 78.335 13.498 21.188 1.00 36.55 167 GLN A C 1
ATOM 1121 O O . GLN A 1 144 ? 78.901 14.577 21.037 1.00 33.84 167 GLN A O 1
ATOM 1135 N N . HIS A 1 146 ? 82.310 11.187 21.217 1.00 45.79 169 HIS A N 1
ATOM 1136 C CA . HIS A 1 146 ? 83.204 10.036 21.192 1.00 46.65 169 HIS A CA 1
ATOM 1137 C C . HIS A 1 146 ? 84.523 10.372 21.882 1.00 51.95 169 HIS A C 1
ATOM 1138 O O . HIS A 1 146 ? 85.186 11.352 21.529 1.00 48.17 169 HIS A O 1
ATOM 1145 N N . ALA A 1 147 ? 84.907 9.563 22.862 1.00 60.14 170 ALA A N 1
ATOM 1146 C CA . ALA A 1 147 ? 86.222 9.721 23.492 1.00 65.05 170 ALA A CA 1
ATOM 1147 C C . ALA A 1 147 ? 87.211 8.609 23.104 1.00 68.07 170 ALA A C 1
ATOM 1148 O O . ALA A 1 147 ? 86.823 7.463 22.856 1.00 62.81 170 ALA A O 1
ATOM 1150 N N . SER A 1 148 ? 88.493 8.963 23.055 1.00 77.80 171 SER A N 1
ATOM 1151 C CA . SER A 1 148 ? 89.564 7.994 22.825 1.00 83.69 171 SER A CA 1
ATOM 1152 C C . SER A 1 148 ? 90.134 7.522 24.172 1.00 79.12 171 SER A C 1
ATOM 1153 O O . SER A 1 148 ? 89.680 7.980 25.220 1.00 71.88 171 SER A O 1
ATOM 1156 N N . PRO A 1 149 ? 91.114 6.593 24.151 1.00 84.02 172 PRO A N 1
ATOM 1157 C CA . PRO A 1 149 ? 91.664 6.041 25.400 1.00 84.94 172 PRO A CA 1
ATOM 1158 C C . PRO A 1 149 ? 92.404 7.073 26.249 1.00 82.93 172 PRO A C 1
ATOM 1159 O O . PRO A 1 149 ? 93.260 7.799 25.736 1.00 77.94 172 PRO A O 1
ATOM 1163 N N . GLY A 1 150 ? 92.082 7.122 27.539 1.00 87.04 173 GLY A N 1
ATOM 1164 C CA . GLY A 1 150 ? 92.753 8.022 28.460 1.00 92.76 173 GLY A CA 1
ATOM 1165 C C . GLY A 1 150 ? 92.019 8.172 29.778 1.00 97.26 173 GLY A C 1
ATOM 1166 O O . GLY A 1 150 ? 90.850 7.799 29.888 1.00 97.02 173 GLY A O 1
ATOM 1167 N N . GLY A 1 151 ? 92.708 8.716 30.778 1.00 100.19 174 GLY A N 1
ATOM 1168 C CA . GLY A 1 151 ? 92.120 8.937 32.087 1.00 99.67 174 GLY A CA 1
ATOM 1169 C C . GLY A 1 151 ? 92.437 7.829 33.075 1.00 98.15 174 GLY A C 1
ATOM 1170 O O . GLY A 1 151 ? 93.372 7.057 32.873 1.00 98.57 174 GLY A O 1
ATOM 1171 N N . SER A 1 152 ? 91.643 7.747 34.141 1.00 94.20 175 SER A N 1
ATOM 1172 C CA . SER A 1 152 ? 91.848 6.764 35.208 1.00 84.42 175 SER A CA 1
ATOM 1173 C C . SER A 1 152 ? 90.759 5.675 35.246 1.00 78.01 175 SER A C 1
ATOM 1174 O O . SER A 1 152 ? 90.696 4.872 36.181 1.00 70.06 175 SER A O 1
ATOM 1177 N N . ILE A 1 153 ? 89.901 5.663 34.231 1.00 74.75 176 ILE A N 1
ATOM 1178 C CA . ILE A 1 153 ? 88.849 4.653 34.119 1.00 68.48 176 ILE A CA 1
ATOM 1179 C C . ILE A 1 153 ? 89.135 3.769 32.908 1.00 53.88 176 ILE A C 1
ATOM 1180 O O . ILE A 1 153 ? 89.232 4.269 31.787 1.00 51.28 176 ILE A O 1
ATOM 1185 N N . PRO A 1 154 ? 89.298 2.452 33.136 1.00 42.01 177 PRO A N 1
ATOM 1186 C CA . PRO A 1 154 ? 89.609 1.532 32.039 1.00 41.61 177 PRO A CA 1
ATOM 1187 C C . PRO A 1 154 ? 88.584 1.652 30.899 1.00 48.01 177 PRO A C 1
ATOM 1188 O O . PRO A 1 154 ? 87.373 1.771 31.144 1.00 42.35 177 PRO A O 1
ATOM 1192 N N . SER A 1 155 ? 89.082 1.635 29.664 1.00 52.69 178 SER A N 1
ATOM 1193 C CA . SER A 1 155 ? 88.245 1.763 28.478 1.00 50.00 178 SER A CA 1
ATOM 1194 C C . SER A 1 155 ? 87.080 0.776 28.531 1.00 48.48 178 SER A C 1
ATOM 1195 O O . SER A 1 155 ? 85.940 1.139 28.234 1.00 45.65 178 SER A O 1
ATOM 1198 N N . TRP A 1 156 ? 87.372 -0.463 28.929 1.00 43.91 179 TRP A N 1
ATOM 1199 C CA . TRP A 1 156 ? 86.341 -1.477 29.072 1.00 41.74 179 TRP A CA 1
ATOM 1200 C C . TRP A 1 156 ? 85.225 -1.025 30.015 1.00 52.70 179 TRP A C 1
ATOM 1201 O O . TRP A 1 156 ? 84.051 -1.365 29.808 1.00 54.99 179 TRP A O 1
ATOM 1212 N N . LEU A 1 157 ? 85.585 -0.242 31.030 1.00 47.61 180 LEU A N 1
ATOM 1213 C CA . LEU A 1 157 ? 84.607 0.205 32.012 1.00 44.37 180 LEU A CA 1
ATOM 1214 C C . LEU A 1 157 ? 83.798 1.398 31.506 1.00 43.99 180 LEU A C 1
ATOM 1215 O O . LEU A 1 157 ? 82.597 1.488 31.759 1.00 46.66 180 LEU A O 1
ATOM 1220 N N . ALA A 1 158 ? 84.449 2.313 30.795 1.00 33.43 181 ALA A N 1
ATOM 1221 C CA . ALA A 1 158 ? 83.750 3.491 30.303 1.00 31.44 181 ALA A CA 1
ATOM 1222 C C . ALA A 1 158 ? 82.721 3.091 29.234 1.00 35.53 181 ALA A C 1
ATOM 1223 O O . ALA A 1 158 ? 81.631 3.669 29.156 1.00 38.50 181 ALA A O 1
ATOM 1225 N N . ASN A 1 159 ? 83.068 2.085 28.439 1.00 31.16 182 ASN A N 1
ATOM 1226 C CA . ASN A 1 159 ? 82.174 1.572 27.414 1.00 38.79 182 ASN A CA 1
ATOM 1227 C C . ASN A 1 159 ? 80.908 0.943 27.987 1.00 46.43 182 ASN A C 1
ATOM 1228 O O . ASN A 1 159 ? 79.806 1.225 27.520 1.00 53.65 182 ASN A O 1
ATOM 1233 N N . GLN A 1 160 ? 81.058 0.098 29.000 1.00 46.76 183 GLN A N 1
ATOM 1234 C CA . GLN A 1 160 ? 79.903 -0.569 29.601 1.00 51.95 183 GLN A CA 1
ATOM 1235 C C . GLN A 1 160 ? 78.942 0.398 30.307 1.00 47.15 183 GLN A C 1
ATOM 1236 O O . GLN A 1 160 ? 77.837 0.015 30.677 1.00 50.25 183 GLN A O 1
ATOM 1242 N N . THR A 1 161 ? 79.382 1.641 30.486 1.00 40.08 184 THR A N 1
ATOM 1243 C CA . THR A 1 161 ? 78.680 2.648 31.269 1.00 39.06 184 THR A CA 1
ATOM 1244 C C . THR A 1 161 ? 78.390 3.864 30.383 1.00 42.24 184 THR A C 1
ATOM 1245 O O . THR A 1 161 ? 77.895 4.896 30.847 1.00 40.12 184 THR A O 1
ATOM 1249 N N . VAL A 1 162 ? 78.718 3.744 29.103 1.00 44.23 185 VAL A N 1
ATOM 1250 C CA . VAL A 1 162 ? 78.690 4.893 28.212 1.00 44.02 185 VAL A CA 1
ATOM 1251 C C . VAL A 1 162 ? 77.293 5.528 28.109 1.00 48.04 185 VAL A C 1
ATOM 1252 O O . VAL A 1 162 ? 77.173 6.729 27.901 1.00 48.97 185 VAL A O 1
ATOM 1256 N N . VAL A 1 163 ? 76.245 4.728 28.282 1.00 45.36 186 VAL A N 1
ATOM 1257 C CA . VAL A 1 163 ? 74.883 5.247 28.198 1.00 47.72 186 VAL A CA 1
ATOM 1258 C C . VAL A 1 163 ? 74.537 6.271 29.280 1.00 46.38 186 VAL A C 1
ATOM 1259 O O . VAL A 1 163 ? 73.790 7.238 29.028 1.00 38.98 186 VAL A O 1
ATOM 1263 N N . GLU A 1 164 ? 75.083 6.067 30.474 1.00 42.87 187 GLU A N 1
ATOM 1264 C CA . GLU A 1 164 ? 74.724 6.898 31.616 1.00 41.06 187 GLU A CA 1
ATOM 1265 C C . GLU A 1 164 ? 75.245 8.321 31.501 1.00 40.05 187 GLU A C 1
ATOM 1266 O O . GLU A 1 164 ? 74.790 9.205 32.218 1.00 50.62 187 GLU A O 1
ATOM 1272 N N . THR A 1 165 ? 76.191 8.556 30.602 1.00 34.05 188 THR A N 1
ATOM 1273 C CA . THR A 1 165 ? 76.742 9.905 30.466 1.00 42.36 188 THR A CA 1
ATOM 1274 C C . THR A 1 165 ? 75.761 10.866 29.782 1.00 45.60 188 THR A C 1
ATOM 1275 O O . THR A 1 165 ? 75.406 11.899 30.354 1.00 50.19 188 THR A O 1
ATOM 1279 N N . PRO A 1 166 ? 75.315 10.536 28.557 1.00 40.52 189 PRO A N 1
ATOM 1280 C CA . PRO A 1 166 ? 74.335 11.446 27.960 1.00 33.15 189 PRO A CA 1
ATOM 1281 C C . PRO A 1 166 ? 72.983 11.386 28.687 1.00 34.26 189 PRO A C 1
ATOM 1282 O O . PRO A 1 166 ? 72.308 12.404 28.783 1.00 37.67 189 PRO A O 1
ATOM 1286 N N . PHE A 1 167 ? 72.596 10.234 29.223 1.00 38.31 190 PHE A N 1
ATOM 1287 C CA . PHE A 1 167 ? 71.334 10.188 29.953 1.00 39.41 190 PHE A CA 1
ATOM 1288 C C . PHE A 1 167 ? 71.346 11.112 31.157 1.00 41.40 190 PHE A C 1
ATOM 1289 O O . PHE A 1 167 ? 70.394 11.864 31.380 1.00 38.17 190 PHE A O 1
ATOM 1297 N N . GLY A 1 168 ? 72.426 11.040 31.939 1.00 37.33 191 GLY A N 1
ATOM 1298 C CA . GLY A 1 168 ? 72.541 11.824 33.154 1.00 28.50 191 GLY A CA 1
ATOM 1299 C C . GLY A 1 168 ? 72.707 13.300 32.881 1.00 28.73 191 GLY A C 1
ATOM 1300 O O . GLY A 1 168 ? 72.244 14.150 33.649 1.00 29.96 191 GLY A O 1
ATOM 1301 N N . THR A 1 169 ? 73.380 13.611 31.783 1.00 33.14 192 THR A N 1
ATOM 1302 C CA . THR A 1 169 ? 73.662 14.996 31.432 1.00 37.41 192 THR A CA 1
ATOM 1303 C C . THR A 1 169 ? 72.397 15.708 30.964 1.00 41.15 192 THR A C 1
ATOM 1304 O O . THR A 1 169 ? 72.064 16.787 31.457 1.00 42.25 192 THR A O 1
ATOM 1308 N N . LEU A 1 170 ? 71.688 15.092 30.018 1.00 39.88 193 LEU A N 1
ATOM 1309 C CA . LEU A 1 170 ? 70.453 15.666 29.483 1.00 34.59 193 LEU A CA 1
ATOM 1310 C C . LEU A 1 170 ? 69.377 15.767 30.554 1.00 33.56 193 LEU A C 1
ATOM 1311 O O . LEU A 1 170 ? 68.649 16.745 30.600 1.00 33.00 193 LEU A O 1
ATOM 1316 N N . LYS A 1 171 ? 69.304 14.782 31.444 1.00 33.76 194 LYS A N 1
ATOM 1317 C CA . LYS A 1 171 ? 68.322 14.825 32.527 1.00 33.04 194 LYS A CA 1
ATOM 1318 C C . LYS A 1 171 ? 68.607 15.972 33.484 1.00 38.06 194 LYS A C 1
ATOM 1319 O O . LYS A 1 171 ? 67.699 16.567 34.071 1.00 38.45 194 LYS A O 1
ATOM 1325 N N . ALA A 1 172 ? 69.883 16.281 33.651 1.00 36.00 195 ALA A N 1
ATOM 1326 C CA . ALA A 1 172 ? 70.266 17.289 34.615 1.00 33.63 195 ALA A CA 1
ATOM 1327 C C . ALA A 1 172 ? 70.132 18.652 33.977 1.00 28.01 195 ALA A C 1
ATOM 1328 O O . ALA A 1 172 ? 69.736 19.609 34.633 1.00 33.02 195 ALA A O 1
ATOM 1330 N N . LEU A 1 173 ? 70.460 18.740 32.691 1.00 23.84 196 LEU A N 1
ATOM 1331 C CA . LEU A 1 173 ? 70.280 19.989 31.967 1.00 29.52 196 LEU A CA 1
ATOM 1332 C C . LEU A 1 173 ? 68.779 20.357 31.891 1.00 37.04 196 LEU A C 1
ATOM 1333 O O . LEU A 1 173 ? 68.407 21.537 31.879 1.00 41.24 196 LEU A O 1
ATOM 1338 N N . ARG A 1 174 ? 67.915 19.347 31.850 1.00 38.79 197 ARG A N 1
ATOM 1339 C CA . ARG A 1 174 ? 66.476 19.598 31.848 1.00 37.49 197 ARG A CA 1
ATOM 1340 C C . ARG A 1 174 ? 66.019 20.135 33.204 1.00 40.55 197 ARG A C 1
ATOM 1341 O O . ARG A 1 174 ? 65.265 21.103 33.261 1.00 39.39 197 ARG A O 1
ATOM 1349 N N . SER A 1 175 ? 66.483 19.513 34.292 1.00 38.57 198 SER A N 1
ATOM 1350 C CA . SER A 1 175 ? 66.075 19.923 35.638 1.00 28.47 198 SER A CA 1
ATOM 1351 C C . SER A 1 175 ? 66.587 21.302 35.887 1.00 34.31 198 SER A C 1
ATOM 1352 O O . SER A 1 175 ? 65.937 22.105 36.564 1.00 40.64 198 SER A O 1
ATOM 1355 N N . HIS A 1 176 ? 67.759 21.572 35.316 1.00 36.01 199 HIS A N 1
ATOM 1356 C CA . HIS A 1 176 ? 68.486 22.817 35.546 1.00 33.57 199 HIS A CA 1
ATOM 1357 C C . HIS A 1 176 ? 67.862 24.000 34.820 1.00 37.05 199 HIS A C 1
ATOM 1358 O O . HIS A 1 176 ? 67.840 25.103 35.363 1.00 39.26 199 HIS A O 1
ATOM 1365 N N . LEU A 1 177 ? 67.358 23.779 33.601 1.00 39.17 200 LEU A N 1
ATOM 1366 C CA . LEU A 1 177 ? 66.693 24.850 32.848 1.00 34.77 200 LEU A CA 1
ATOM 1367 C C . LEU A 1 177 ? 65.365 25.246 33.490 1.00 38.05 200 LEU A C 1
ATOM 1368 O O . LEU A 1 177 ? 64.890 26.384 33.337 1.00 33.61 200 LEU A O 1
ATOM 1373 N N . ARG A 1 178 ? 64.783 24.313 34.235 1.00 42.48 201 ARG A N 1
ATOM 1374 C CA . ARG A 1 178 ? 63.506 24.549 34.915 1.00 43.15 201 ARG A CA 1
ATOM 1375 C C . ARG A 1 178 ? 63.588 25.573 36.045 1.00 51.30 201 ARG A C 1
ATOM 1376 O O . ARG A 1 178 ? 62.562 25.989 36.580 1.00 51.21 201 ARG A O 1
ATOM 1384 N N . GLN A 1 179 ? 64.800 25.981 36.405 1.00 65.22 202 GLN A N 1
ATOM 1385 C CA . GLN A 1 179 ? 64.989 26.985 37.453 1.00 73.06 202 GLN A CA 1
ATOM 1386 C C . GLN A 1 179 ? 65.081 28.397 36.871 1.00 69.07 202 GLN A C 1
ATOM 1387 O O . GLN A 1 179 ? 65.663 28.611 35.803 1.00 65.52 202 GLN A O 1
ATOM 1393 N N . ASP B 1 3 ? 62.057 30.497 0.000 1.00 114.68 26 ASP B N 1
ATOM 1394 C CA . ASP B 1 3 ? 61.258 30.848 1.173 1.00 112.51 26 ASP B CA 1
ATOM 1395 C C . ASP B 1 3 ? 59.975 31.630 0.888 1.00 106.59 26 ASP B C 1
ATOM 1396 O O . ASP B 1 3 ? 59.106 31.163 0.150 1.00 109.86 26 ASP B O 1
ATOM 1401 N N . GLY B 1 4 ? 59.863 32.819 1.473 1.00 94.70 27 GLY B N 1
ATOM 1402 C CA . GLY B 1 4 ? 58.678 33.642 1.308 1.00 79.92 27 GLY B CA 1
ATOM 1403 C C . GLY B 1 4 ? 57.858 33.702 2.583 1.00 67.24 27 GLY B C 1
ATOM 1404 O O . GLY B 1 4 ? 57.269 34.732 2.900 1.00 74.29 27 GLY B O 1
ATOM 1405 N N . TRP B 1 5 ? 57.828 32.593 3.316 1.00 49.65 28 TRP B N 1
ATOM 1406 C CA . TRP B 1 5 ? 57.092 32.501 4.574 1.00 46.39 28 TRP B CA 1
ATOM 1407 C C . TRP B 1 5 ? 57.304 33.679 5.521 1.00 53.98 28 TRP B C 1
ATOM 1408 O O . TRP B 1 5 ? 58.415 34.179 5.679 1.00 53.79 28 TRP B O 1
ATOM 1419 N N . SER B 1 6 ? 56.217 34.104 6.153 1.00 57.04 29 SER B N 1
ATOM 1420 C CA . SER B 1 6 ? 56.268 35.047 7.258 1.00 55.45 29 SER B CA 1
ATOM 1421 C C . SER B 1 6 ? 55.538 34.401 8.427 1.00 58.00 29 SER B C 1
ATOM 1422 O O . SER B 1 6 ? 54.752 33.474 8.239 1.00 62.79 29 SER B O 1
ATOM 1425 N N . LEU B 1 7 ? 55.795 34.873 9.636 1.00 54.47 30 LEU B N 1
ATOM 1426 C CA . LEU B 1 7 ? 55.102 34.332 10.796 1.00 55.06 30 LEU B CA 1
ATOM 1427 C C . LEU B 1 7 ? 53.901 35.217 11.115 1.00 52.48 30 LEU B C 1
ATOM 1428 O O . LEU B 1 7 ? 54.059 36.382 11.494 1.00 55.62 30 LEU B O 1
ATOM 1433 N N . ALA B 1 8 ? 52.703 34.669 10.942 1.00 44.12 31 ALA B N 1
ATOM 1434 C CA . ALA B 1 8 ? 51.475 35.441 11.118 1.00 40.58 31 ALA B CA 1
ATOM 1435 C C . ALA B 1 8 ? 50.868 35.259 12.504 1.00 42.75 31 ALA B C 1
ATOM 1436 O O . ALA B 1 8 ? 50.252 36.171 13.044 1.00 47.73 31 ALA B O 1
ATOM 1438 N N . LYS B 1 9 ? 51.017 34.075 13.079 1.00 41.05 32 LYS B N 1
ATOM 1439 C CA . LYS B 1 9 ? 50.459 33.842 14.399 1.00 39.78 32 LYS B CA 1
ATOM 1440 C C . LYS B 1 9 ? 51.297 32.872 15.212 1.00 43.21 32 LYS B C 1
ATOM 1441 O O . LYS B 1 9 ? 51.910 31.953 14.673 1.00 45.57 32 LYS B O 1
ATOM 1447 N N . ASP B 1 10 ? 51.307 33.074 16.521 1.00 48.41 33 ASP B N 1
ATOM 1448 C CA . ASP B 1 10 ? 52.072 32.220 17.414 1.00 50.36 33 ASP B CA 1
ATOM 1449 C C . ASP B 1 10 ? 51.446 32.286 18.785 1.00 43.24 33 ASP B C 1
ATOM 1450 O O . ASP B 1 10 ? 51.575 33.289 19.476 1.00 43.32 33 ASP B O 1
ATOM 1455 N N . ALA B 1 11 ? 50.765 31.220 19.181 1.00 34.43 34 ALA B N 1
ATOM 1456 C CA . ALA B 1 11 ? 50.022 31.258 20.425 1.00 38.49 34 ALA B CA 1
ATOM 1457 C C . ALA B 1 11 ? 49.657 29.856 20.836 1.00 38.83 34 ALA B C 1
ATOM 1458 O O . ALA B 1 11 ? 49.523 28.988 19.983 1.00 42.61 34 ALA B O 1
ATOM 1460 N N . GLU B 1 12 ? 49.495 29.639 22.140 1.00 34.12 35 GLU B N 1
ATOM 1461 C CA . GLU B 1 12 ? 49.047 28.350 22.657 1.00 34.03 35 GLU B CA 1
ATOM 1462 C C . GLU B 1 12 ? 49.944 27.233 22.153 1.00 38.55 35 GLU B C 1
ATOM 1463 O O . GLU B 1 12 ? 49.511 26.090 22.012 1.00 44.00 35 GLU B O 1
ATOM 1469 N N . GLY B 1 13 ? 51.196 27.573 21.876 1.00 39.53 36 GLY B N 1
ATOM 1470 C CA . GLY B 1 13 ? 52.178 26.588 21.473 1.00 41.43 36 GLY B CA 1
ATOM 1471 C C . GLY B 1 13 ? 52.039 26.162 20.027 1.00 43.35 36 GLY B C 1
ATOM 1472 O O . GLY B 1 13 ? 52.646 25.174 19.613 1.00 44.73 36 GLY B O 1
ATOM 1473 N N . ILE B 1 14 ? 51.236 26.904 19.266 1.00 37.37 37 ILE B N 1
ATOM 1474 C CA . ILE B 1 14 ? 51.106 26.686 17.828 1.00 31.76 37 ILE B CA 1
ATOM 1475 C C . ILE B 1 14 ? 51.617 27.875 17.046 1.00 28.05 37 ILE B C 1
ATOM 1476 O O . ILE B 1 14 ? 51.388 29.022 17.423 1.00 28.99 37 ILE B O 1
ATOM 1481 N N . LYS B 1 15 ? 52.325 27.589 15.963 1.00 29.01 38 LYS B N 1
ATOM 1482 C CA . LYS B 1 15 ? 52.801 28.618 15.049 1.00 33.34 38 LYS B CA 1
ATOM 1483 C C . LYS B 1 15 ? 52.170 28.434 13.680 1.00 41.41 38 LYS B C 1
ATOM 1484 O O . LYS B 1 15 ? 51.945 27.293 13.223 1.00 32.23 38 LYS B O 1
ATOM 1490 N N . VAL B 1 16 ? 51.893 29.567 13.036 1.00 37.96 39 VAL B N 1
ATOM 1491 C CA . VAL B 1 16 ? 51.306 29.595 11.705 1.00 36.43 39 VAL B CA 1
ATOM 1492 C C . VAL B 1 16 ? 52.083 30.547 10.797 1.00 37.61 39 VAL B C 1
ATOM 1493 O O . VAL B 1 16 ? 52.213 31.736 11.086 1.00 42.59 39 VAL B O 1
ATOM 1497 N N . TYR B 1 17 ? 52.616 30.019 9.708 1.00 32.58 40 TYR B N 1
ATOM 1498 C CA . TYR B 1 17 ? 53.307 30.848 8.739 1.00 34.87 40 TYR B CA 1
ATOM 1499 C C . TYR B 1 17 ? 52.434 30.981 7.508 1.00 44.57 40 TYR B C 1
ATOM 1500 O O . TYR B 1 17 ? 51.609 30.109 7.223 1.00 47.41 40 TYR B O 1
ATOM 1509 N N . VAL B 1 18 ? 52.607 32.081 6.789 1.00 45.03 41 VAL B N 1
ATOM 1510 C CA . VAL B 1 18 ? 51.890 32.297 5.547 1.00 45.55 41 VAL B CA 1
ATOM 1511 C C . VAL B 1 18 ? 52.871 32.789 4.507 1.00 43.52 41 VAL B C 1
ATOM 1512 O O . VAL B 1 18 ? 53.911 33.340 4.836 1.00 48.99 41 VAL B O 1
ATOM 1516 N N . ARG B 1 19 ? 52.545 32.567 3.247 1.00 44.99 42 ARG B N 1
ATOM 1517 C CA . ARG B 1 19 ? 53.317 33.146 2.168 1.00 46.92 42 ARG B CA 1
ATOM 1518 C C . ARG B 1 19 ? 52.424 33.282 0.949 1.00 53.93 42 ARG B C 1
ATOM 1519 O O . ARG B 1 19 ? 51.587 32.423 0.665 1.00 56.62 42 ARG B O 1
ATOM 1527 N N . ASN B 1 20 ? 52.592 34.376 0.232 1.00 56.73 43 ASN B N 1
ATOM 1528 C CA . ASN B 1 20 ? 51.809 34.592 -0.960 1.00 61.16 43 ASN B CA 1
ATOM 1529 C C . ASN B 1 20 ? 52.194 33.591 -2.049 1.00 61.26 43 ASN B C 1
ATOM 1530 O O . ASN B 1 20 ? 53.357 33.219 -2.186 1.00 58.05 43 ASN B O 1
ATOM 1535 N N . VAL B 1 21 ? 51.205 33.115 -2.792 1.00 63.42 44 VAL B N 1
ATOM 1536 C CA . VAL B 1 21 ? 51.483 32.250 -3.925 1.00 62.68 44 VAL B CA 1
ATOM 1537 C C . VAL B 1 21 ? 51.381 33.090 -5.190 1.00 72.67 44 VAL B C 1
ATOM 1538 O O . VAL B 1 21 ? 50.433 33.860 -5.360 1.00 76.83 44 VAL B O 1
ATOM 1542 N N . GLU B 1 22 ? 52.379 32.954 -6.057 1.00 75.36 45 GLU B N 1
ATOM 1543 C CA . GLU B 1 22 ? 52.453 33.708 -7.304 1.00 78.05 45 GLU B CA 1
ATOM 1544 C C . GLU B 1 22 ? 51.311 33.376 -8.278 1.00 69.09 45 GLU B C 1
ATOM 1545 O O . GLU B 1 22 ? 51.347 32.353 -8.963 1.00 66.42 45 GLU B O 1
ATOM 1551 N N . GLY B 1 23 ? 50.311 34.254 -8.336 1.00 65.48 46 GLY B N 1
ATOM 1552 C CA . GLY B 1 23 ? 49.175 34.082 -9.2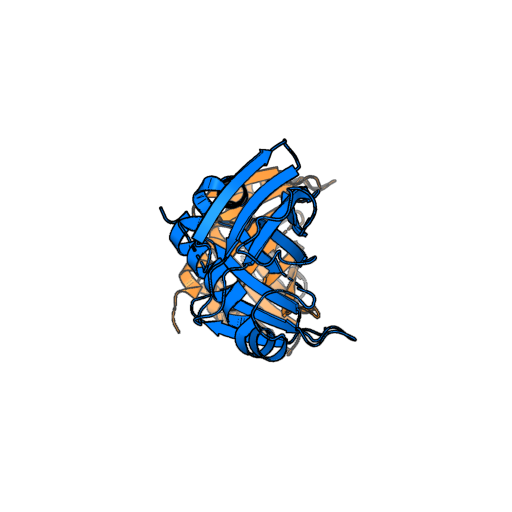28 1.00 65.08 46 GLY B CA 1
ATOM 1553 C C . GLY B 1 23 ? 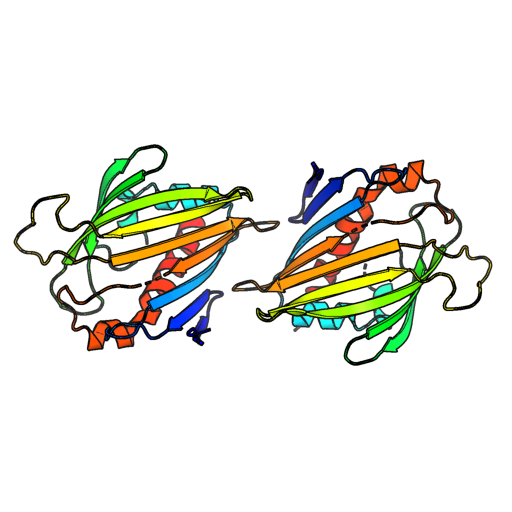47.878 33.763 -8.506 1.00 61.94 46 GLY B C 1
ATOM 1554 O O . GLY B 1 23 ? 46.848 33.542 -9.128 1.00 51.62 46 GLY B O 1
ATOM 1555 N N . SER B 1 24 ? 47.925 33.733 -7.179 1.00 66.53 47 SER B N 1
ATOM 1556 C CA . SER B 1 24 ? 46.734 33.421 -6.402 1.00 65.36 47 SER B CA 1
ATOM 1557 C C . SER B 1 24 ? 46.341 34.581 -5.516 1.00 60.57 47 SER B C 1
ATOM 1558 O O . SER B 1 24 ? 47.181 35.373 -5.112 1.00 60.14 47 SER B O 1
ATOM 1561 N N . PRO B 1 25 ? 45.046 34.685 -5.226 1.00 59.34 48 PRO B N 1
ATOM 1562 C CA . PRO B 1 25 ? 44.479 35.646 -4.277 1.00 57.60 48 PRO B CA 1
ATOM 1563 C C . PRO B 1 25 ? 44.574 35.108 -2.855 1.00 54.86 48 PRO B C 1
ATOM 1564 O O . PRO B 1 25 ? 44.405 35.848 -1.887 1.00 53.62 48 PRO B O 1
ATOM 1568 N N . LEU B 1 26 ? 44.832 33.811 -2.737 1.00 57.52 49 LEU B N 1
ATOM 1569 C CA . LEU B 1 26 ? 44.903 33.166 -1.435 1.00 51.00 49 LEU B CA 1
ATOM 1570 C C . LEU B 1 26 ? 46.346 32.833 -1.061 1.00 54.07 49 LEU B C 1
ATOM 1571 O O . LEU B 1 26 ? 47.126 32.337 -1.877 1.00 53.86 49 LEU B O 1
ATOM 1576 N N . ARG B 1 27 ? 46.695 33.143 0.179 1.00 51.44 50 ARG B N 1
ATOM 1577 C CA . ARG B 1 27 ? 48.001 32.823 0.710 1.00 47.93 50 ARG B CA 1
ATOM 1578 C C . ARG B 1 27 ? 48.029 31.359 1.108 1.00 48.90 50 ARG B C 1
ATOM 1579 O O . ARG B 1 27 ? 47.002 30.783 1.466 1.00 49.23 50 ARG B O 1
ATOM 1587 N N . GLU B 1 28 ? 49.211 30.762 1.013 1.00 51.57 51 GLU B N 1
ATOM 1588 C CA . GLU B 1 28 ? 49.470 29.411 1.490 1.00 48.44 51 GLU B CA 1
ATOM 1589 C C . GLU B 1 28 ? 49.786 29.452 2.983 1.00 45.60 51 GLU B C 1
ATOM 1590 O O . GLU B 1 28 ? 50.463 30.375 3.457 1.00 38.88 51 GLU B O 1
ATOM 1596 N N . PHE B 1 29 ? 49.294 28.467 3.730 1.00 40.16 52 PHE B N 1
ATOM 1597 C CA . PHE B 1 29 ? 49.574 28.424 5.156 1.00 34.11 52 PHE B CA 1
ATOM 1598 C C . PHE B 1 29 ? 50.375 27.194 5.542 1.00 40.28 52 PHE B C 1
ATOM 1599 O O . PHE B 1 29 ? 50.309 26.154 4.876 1.00 36.90 52 PHE B O 1
ATOM 1607 N N . ARG B 1 30 ? 51.163 27.344 6.606 1.00 41.29 53 ARG B N 1
ATOM 1608 C CA . ARG B 1 30 ? 51.877 26.232 7.218 1.00 33.86 53 ARG B CA 1
ATOM 1609 C C . ARG B 1 30 ? 51.745 26.327 8.733 1.00 35.85 53 ARG B C 1
ATOM 1610 O O . ARG B 1 30 ? 52.286 27.246 9.356 1.00 34.98 53 ARG B O 1
ATOM 1618 N N . GLY B 1 31 ? 51.005 25.385 9.310 1.00 32.83 54 GLY B N 1
ATOM 1619 C CA . GLY B 1 31 ? 50.831 25.291 10.747 1.00 30.85 54 GLY B CA 1
ATOM 1620 C C . GLY B 1 31 ? 51.858 24.368 11.383 1.00 38.55 54 GLY B C 1
ATOM 1621 O O . GLY B 1 31 ? 52.262 23.363 10.782 1.00 38.94 54 GLY B O 1
ATOM 1622 N N . GLU B 1 32 ? 52.283 24.715 12.598 1.00 36.26 55 GLU B N 1
ATOM 1623 C CA . GLU B 1 32 ? 53.260 23.909 13.335 1.00 35.64 55 GLU B CA 1
ATOM 1624 C C . GLU B 1 32 ? 52.883 23.740 14.803 1.00 31.08 55 GLU B C 1
ATOM 1625 O O . GLU B 1 32 ? 52.632 24.711 15.511 1.00 26.29 55 GLU B O 1
ATOM 1631 N N . VAL B 1 33 ? 52.840 22.495 15.257 1.00 29.00 56 VAL B N 1
ATOM 1632 C CA . VAL B 1 33 ? 52.631 22.223 16.665 1.00 25.69 56 VAL B CA 1
ATOM 1633 C C . VAL B 1 33 ? 53.470 21.019 17.091 1.00 33.99 56 VAL B C 1
ATOM 1634 O O . VAL B 1 33 ? 53.792 20.155 16.281 1.00 32.27 56 VAL B O 1
ATOM 1638 N N . ARG B 1 34 ? 53.858 20.985 18.362 1.00 37.96 57 ARG B N 1
ATOM 1639 C CA . ARG B 1 34 ? 54.596 19.852 18.902 1.00 30.69 57 ARG B CA 1
ATOM 1640 C C . ARG B 1 34 ? 53.687 19.108 19.862 1.00 32.34 57 ARG B C 1
ATOM 1641 O O . ARG B 1 34 ? 53.157 19.698 20.802 1.00 31.19 57 ARG B O 1
ATOM 1649 N N . LEU B 1 35 ? 53.496 17.816 19.617 1.00 33.87 58 LEU B N 1
ATOM 1650 C CA . LEU B 1 35 ? 52.525 17.041 20.374 1.00 34.15 58 LEU B CA 1
ATOM 1651 C C . LEU B 1 35 ? 53.237 15.977 21.161 1.00 33.84 58 LEU B C 1
ATOM 1652 O O . LEU B 1 35 ? 54.194 15.388 20.676 1.00 35.89 58 LEU B O 1
ATOM 1657 N N . LYS B 1 36 ? 52.742 15.712 22.366 1.00 41.91 59 LYS B N 1
ATOM 1658 C CA . LYS B 1 36 ? 53.257 14.626 23.189 1.00 42.48 59 LYS B CA 1
ATOM 1659 C C . LYS B 1 36 ? 52.551 13.364 22.764 1.00 42.54 59 LYS B C 1
ATOM 1660 O O . LYS B 1 36 ? 51.642 12.875 23.445 1.00 44.33 59 LYS B O 1
ATOM 1666 N N . ALA B 1 37 ? 52.945 12.851 21.609 1.00 35.97 60 ALA B N 1
ATOM 1667 C CA . ALA B 1 37 ? 52.386 11.601 21.144 1.00 36.30 60 ALA B CA 1
ATOM 1668 C C . ALA B 1 37 ? 53.273 11.026 20.065 1.00 41.09 60 ALA B C 1
ATOM 1669 O O . ALA B 1 37 ? 54.036 11.757 19.430 1.00 42.36 60 ALA B O 1
ATOM 1671 N N . ALA B 1 38 ? 53.169 9.716 19.864 1.00 43.08 61 ALA B N 1
ATOM 1672 C CA . ALA B 1 38 ? 53.889 9.052 18.789 1.00 43.87 61 ALA B CA 1
ATOM 1673 C C . ALA B 1 38 ? 53.360 9.528 17.436 1.00 44.77 61 ALA B C 1
ATOM 1674 O O . ALA B 1 38 ? 52.197 9.894 17.311 1.00 40.17 61 ALA B O 1
ATOM 1676 N N . ALA B 1 39 ? 54.221 9.527 16.427 1.00 47.72 62 ALA B N 1
ATOM 1677 C CA . ALA B 1 39 ? 53.794 9.847 15.078 1.00 42.11 62 AL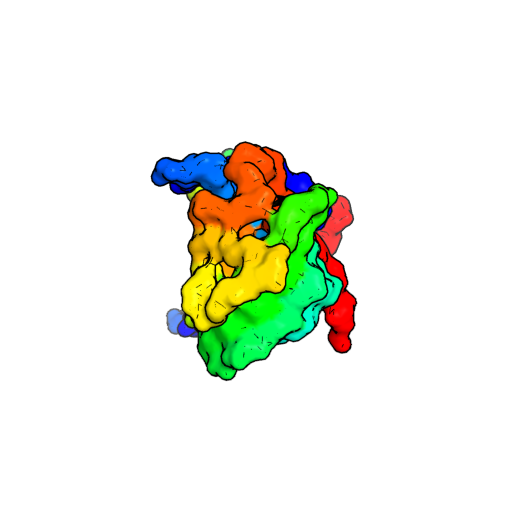A B CA 1
ATOM 1678 C C . ALA B 1 39 ? 52.739 8.846 14.586 1.00 48.88 62 ALA B C 1
ATOM 1679 O O . ALA B 1 39 ? 52.002 9.137 13.644 1.00 49.49 62 ALA B O 1
ATOM 1681 N N . ASP B 1 40 ? 52.662 7.678 15.226 1.00 45.87 63 ASP B N 1
ATOM 1682 C CA . ASP B 1 40 ? 51.649 6.681 14.873 1.00 45.46 63 ASP B CA 1
ATOM 1683 C C . ASP B 1 40 ? 50.302 6.912 15.547 1.00 51.61 63 ASP B C 1
ATOM 1684 O O . ASP B 1 40 ? 49.285 6.374 15.099 1.00 45.15 63 ASP B O 1
ATOM 1689 N N . ASP B 1 41 ? 50.286 7.706 16.615 1.00 49.42 64 ASP B N 1
ATOM 1690 C CA . ASP B 1 41 ? 49.019 8.058 17.236 1.00 50.03 64 ASP B CA 1
ATOM 1691 C C . ASP B 1 41 ? 48.311 9.089 16.357 1.00 50.62 64 ASP B C 1
ATOM 1692 O O . ASP B 1 41 ? 47.090 9.072 16.221 1.00 47.84 64 ASP B O 1
ATOM 1697 N N . VAL B 1 42 ? 49.090 9.983 15.760 1.00 44.77 65 VAL B N 1
ATOM 1698 C CA . VAL B 1 42 ? 48.538 10.978 14.865 1.00 40.50 65 VAL B CA 1
ATOM 1699 C C . VAL B 1 42 ? 48.072 10.332 13.562 1.00 47.53 65 VAL B C 1
ATOM 1700 O O . VAL B 1 42 ? 47.024 10.704 13.039 1.00 53.97 65 VAL B O 1
ATOM 1704 N N . VAL B 1 43 ? 48.829 9.362 13.045 1.00 48.97 66 VAL B N 1
ATOM 1705 C CA . VAL B 1 43 ? 48.427 8.662 11.818 1.00 47.33 66 VAL B CA 1
ATOM 1706 C C . VAL B 1 43 ? 47.061 7.997 11.992 1.00 48.28 66 VAL B C 1
ATOM 1707 O O . VAL B 1 43 ? 46.170 8.160 11.164 1.00 45.50 66 VAL B O 1
ATOM 1711 N N . LYS B 1 44 ? 46.920 7.255 13.084 1.00 46.33 67 LYS B N 1
ATOM 1712 C CA . LYS B 1 44 ? 45.669 6.624 13.476 1.00 43.80 67 LYS B CA 1
ATOM 1713 C C . LYS B 1 44 ? 44.513 7.620 13.415 1.00 44.27 67 LYS B C 1
ATOM 1714 O O . LYS B 1 44 ? 43.417 7.292 12.958 1.00 45.69 67 LYS B O 1
ATOM 1720 N N . VAL B 1 45 ? 44.757 8.841 13.872 1.00 43.98 68 VAL B N 1
ATOM 1721 C CA . VAL B 1 45 ? 43.715 9.853 13.865 1.00 40.70 68 VAL B CA 1
ATOM 1722 C C . VAL B 1 45 ? 43.423 10.333 12.444 1.00 37.78 68 VAL B C 1
ATOM 1723 O O . VAL B 1 45 ? 42.275 10.428 12.052 1.00 40.12 68 VAL B O 1
ATOM 1727 N N . LEU B 1 46 ? 44.466 10.586 11.664 1.00 36.72 69 LEU B N 1
ATOM 1728 C CA . LEU B 1 46 ? 44.296 10.898 10.255 1.00 36.79 69 LEU B CA 1
ATOM 1729 C C . LEU B 1 46 ? 43.663 9.775 9.403 1.00 39.38 69 LEU B C 1
ATOM 1730 O O . LEU B 1 46 ? 43.021 10.060 8.391 1.00 48.59 69 LEU B O 1
ATOM 1735 N N . ARG B 1 47 ? 43.840 8.517 9.805 1.00 42.22 70 ARG B N 1
ATOM 1736 C CA . ARG B 1 47 ? 43.294 7.371 9.066 1.00 45.21 70 ARG B CA 1
ATOM 1737 C C . ARG B 1 47 ? 41.792 7.188 9.271 1.00 42.98 70 ARG B C 1
ATOM 1738 O O . ARG B 1 47 ? 41.108 6.593 8.444 1.00 42.58 70 ARG B O 1
ATOM 1746 N N . ASP B 1 48 ? 41.305 7.692 10.395 1.00 35.46 71 ASP B N 1
ATOM 1747 C CA . ASP B 1 48 ? 39.971 7.423 10.880 1.00 31.97 71 ASP B CA 1
ATOM 1748 C C . ASP B 1 48 ? 39.044 8.571 10.469 1.00 40.89 71 ASP B C 1
ATOM 1749 O O . ASP B 1 48 ? 38.685 9.423 11.284 1.00 42.19 71 ASP B O 1
ATOM 1754 N N . ALA B 1 49 ? 38.661 8.588 9.196 1.00 41.09 72 ALA B N 1
ATOM 1755 C CA . ALA B 1 49 ? 37.971 9.744 8.631 1.00 40.48 72 ALA B CA 1
ATOM 1756 C C . ALA B 1 49 ? 36.568 9.895 9.192 1.00 38.27 72 ALA B C 1
ATOM 1757 O O . ALA B 1 49 ? 36.112 11.004 9.433 1.00 43.71 72 ALA B O 1
ATOM 1759 N N . ASN B 1 50 ? 35.903 8.774 9.427 1.00 32.79 73 ASN B N 1
ATOM 1760 C CA . ASN B 1 50 ? 34.565 8.801 9.985 1.00 40.74 73 ASN B CA 1
ATOM 1761 C C . ASN B 1 50 ? 34.454 9.675 11.224 1.00 47.44 73 ASN B C 1
ATOM 1762 O O . ASN B 1 50 ? 33.385 10.232 11.508 1.00 52.03 73 ASN B O 1
ATOM 1767 N N . ALA B 1 51 ? 35.559 9.802 11.953 1.00 44.77 74 ALA B N 1
ATOM 1768 C CA . ALA B 1 51 ? 35.571 10.557 13.202 1.00 39.95 74 ALA B CA 1
ATOM 1769 C C . ALA B 1 51 ? 35.937 12.027 13.026 1.00 38.40 74 ALA B C 1
ATOM 1770 O O . ALA B 1 51 ? 35.795 12.813 13.967 1.00 41.51 74 ALA B O 1
ATOM 1772 N N . PHE B 1 52 ? 36.409 12.407 11.838 1.00 34.22 75 PHE B N 1
ATOM 1773 C CA . PHE B 1 52 ? 36.820 13.798 11.627 1.00 38.77 75 PHE B CA 1
ATOM 1774 C C . PHE B 1 52 ? 35.765 14.766 12.160 1.00 41.83 75 PHE B C 1
ATOM 1775 O O . PHE B 1 52 ? 36.079 15.760 12.802 1.00 50.45 75 PHE B O 1
ATOM 1783 N N . ARG B 1 53 ? 34.512 14.450 11.883 1.00 49.27 76 ARG B N 1
ATOM 1784 C CA . ARG B 1 53 ? 33.367 15.216 12.353 1.00 53.70 76 ARG B CA 1
ATOM 1785 C C . ARG B 1 53 ? 33.481 15.611 13.816 1.00 47.07 76 ARG B C 1
ATOM 1786 O O . ARG B 1 53 ? 32.963 16.650 14.225 1.00 40.33 76 ARG B O 1
ATOM 1794 N N . GLN B 1 54 ? 34.158 14.777 14.598 1.00 53.46 77 GLN B N 1
ATOM 1795 C CA . GLN B 1 54 ? 34.289 14.992 16.041 1.00 54.15 77 GLN B CA 1
ATOM 1796 C C . GLN B 1 54 ? 35.283 16.098 16.426 1.00 48.66 77 GLN B C 1
ATOM 1797 O O . GLN B 1 54 ? 35.138 16.728 17.477 1.00 51.57 77 GLN B O 1
ATOM 1803 N N . TRP B 1 55 ? 36.291 16.338 15.593 1.00 41.43 78 TRP B N 1
ATOM 1804 C CA . TRP B 1 55 ? 37.361 17.263 15.990 1.00 40.10 78 TRP B CA 1
ATOM 1805 C C . TRP B 1 55 ? 37.715 18.335 14.952 1.00 43.90 78 TRP B C 1
ATOM 1806 O O . TRP B 1 55 ? 37.850 19.508 15.309 1.00 46.39 78 TRP B O 1
ATOM 1825 N N . PRO B 1 57 ? 37.717 21.301 12.813 1.00 48.59 80 PRO B N 1
ATOM 1826 C CA . PRO B 1 57 ? 36.836 22.459 12.943 1.00 45.22 80 PRO B CA 1
ATOM 1827 C C . PRO B 1 57 ? 35.962 22.577 11.718 1.00 44.18 80 PRO B C 1
ATOM 1828 O O . PRO B 1 57 ? 36.464 22.462 10.594 1.00 44.43 80 PRO B O 1
ATOM 1832 N N . ASP B 1 58 ? 34.666 22.778 11.953 1.00 43.70 81 ASP B N 1
ATOM 1833 C CA . ASP B 1 58 ? 33.693 23.094 10.910 1.00 41.93 81 ASP B CA 1
ATOM 1834 C C . ASP B 1 58 ? 33.427 21.952 9.939 1.00 43.42 81 ASP B C 1
ATOM 1835 O O . ASP B 1 58 ? 32.954 22.172 8.825 1.00 44.09 81 ASP B O 1
ATOM 1840 N N . VAL B 1 59 ? 33.718 20.731 10.376 1.00 38.40 82 VAL B N 1
ATOM 1841 C CA . VAL B 1 59 ? 33.303 19.554 9.639 1.00 33.06 82 VAL B CA 1
ATOM 1842 C C . VAL B 1 59 ? 32.005 19.074 10.265 1.00 44.01 82 VAL B C 1
ATOM 1843 O O . VAL B 1 59 ? 31.960 18.781 11.461 1.00 48.84 82 VAL B O 1
ATOM 1847 N N . ALA B 1 60 ? 30.945 19.041 9.455 1.00 46.30 83 ALA B N 1
ATOM 1848 C CA . ALA B 1 60 ? 29.603 18.684 9.911 1.00 42.06 83 ALA B CA 1
ATOM 1849 C C . ALA B 1 60 ? 29.287 17.239 9.560 1.00 43.97 83 ALA B C 1
ATOM 1850 O O . ALA B 1 60 ? 28.365 16.640 10.114 1.00 47.63 83 ALA B O 1
ATOM 1852 N N . ALA B 1 61 ? 30.053 16.688 8.625 1.00 39.60 84 ALA B N 1
ATOM 1853 C CA . ALA B 1 61 ? 29.935 15.281 8.276 1.00 40.34 84 ALA B CA 1
ATOM 1854 C C . ALA B 1 61 ? 31.213 14.787 7.610 1.00 38.10 84 ALA B C 1
ATOM 1855 O O . ALA B 1 61 ? 31.869 15.519 6.867 1.00 35.35 84 ALA B O 1
ATOM 1857 N N . SER B 1 62 ? 31.549 13.532 7.869 1.00 31.00 85 SER B N 1
ATOM 1858 C CA . SER B 1 62 ? 32.772 12.964 7.357 1.00 34.14 85 SER B CA 1
ATOM 1859 C C . SER B 1 62 ? 32.602 11.470 7.247 1.00 34.33 85 SER B C 1
ATOM 1860 O O . SER B 1 62 ? 31.994 10.834 8.110 1.00 33.95 85 SER B O 1
ATOM 1863 N N . GLU B 1 63 ? 33.175 10.908 6.195 1.00 33.84 86 GLU B N 1
ATOM 1864 C CA . GLU B 1 63 ? 32.956 9.512 5.884 1.00 41.27 86 GLU B CA 1
ATOM 1865 C C . GLU B 1 63 ? 34.107 8.981 5.081 1.00 41.16 86 GLU B C 1
ATOM 1866 O O . GLU B 1 63 ? 34.581 9.637 4.158 1.00 40.47 86 GLU B O 1
ATOM 1872 N N . LEU B 1 64 ? 34.519 7.768 5.418 1.00 46.62 87 LEU B N 1
ATOM 1873 C CA . LEU B 1 64 ? 35.574 7.087 4.707 1.00 43.49 87 LEU B CA 1
ATOM 1874 C C . LEU B 1 64 ? 34.982 6.381 3.495 1.00 44.81 87 LEU B C 1
ATOM 1875 O O . LEU B 1 64 ? 33.991 5.652 3.611 1.00 41.18 87 LEU B O 1
ATOM 1880 N N . LEU B 1 65 ? 35.593 6.600 2.333 1.00 46.38 88 LEU B N 1
ATOM 1881 C CA . LEU B 1 65 ? 35.113 6.003 1.093 1.00 46.51 88 LEU B CA 1
ATOM 1882 C C . LEU B 1 65 ? 35.933 4.776 0.708 1.00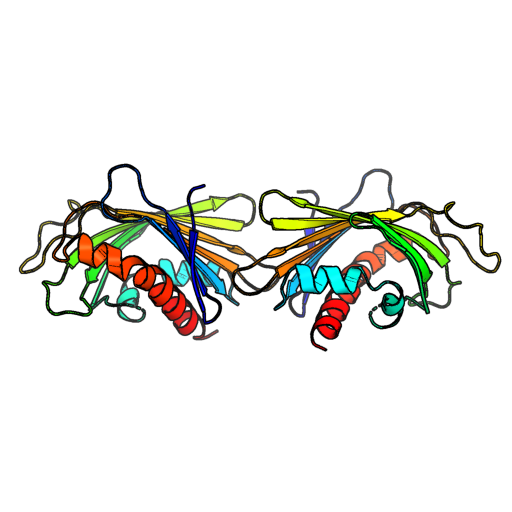 55.94 88 LEU B C 1
ATOM 1883 O O . LEU B 1 65 ? 35.380 3.701 0.456 1.00 67.03 88 LEU B O 1
ATOM 1888 N N . LYS B 1 66 ? 37.250 4.946 0.652 1.00 50.10 89 LYS B N 1
ATOM 1889 C CA . LYS B 1 66 ? 38.161 3.840 0.403 1.00 47.22 89 LYS B CA 1
ATOM 1890 C C . LYS B 1 66 ? 39.412 4.024 1.257 1.00 56.02 89 LYS B C 1
ATOM 1891 O O . LYS B 1 66 ? 39.706 5.133 1.690 1.00 61.58 89 LYS B O 1
ATOM 1897 N N . ALA B 1 67 ? 40.133 2.934 1.505 1.00 57.08 90 ALA B N 1
ATOM 1898 C CA . ALA B 1 67 ? 41.402 2.981 2.229 1.00 55.04 90 ALA B CA 1
ATOM 1899 C C . ALA B 1 67 ? 42.274 1.790 1.857 1.00 51.83 90 ALA B C 1
ATOM 1900 O O . ALA B 1 67 ? 41.831 0.651 1.932 1.00 58.94 90 ALA B O 1
ATOM 1902 N N . THR B 1 68 ? 43.501 2.062 1.428 1.00 43.71 91 THR B N 1
ATOM 1903 C CA . THR B 1 68 ? 44.500 1.019 1.247 1.00 50.53 91 THR B CA 1
ATOM 1904 C C . THR B 1 68 ? 45.612 1.292 2.270 1.00 58.45 91 THR B C 1
ATOM 1905 O O . THR B 1 68 ? 45.596 2.327 2.930 1.00 54.62 91 THR B O 1
ATOM 1909 N N . ASP B 1 69 ? 46.564 0.373 2.419 1.00 70.55 92 ASP B N 1
ATOM 1910 C CA . ASP B 1 69 ? 47.609 0.530 3.435 1.00 69.57 92 ASP B CA 1
ATOM 1911 C C . ASP B 1 69 ? 48.317 1.861 3.233 1.00 65.24 92 ASP B C 1
ATOM 1912 O O . ASP B 1 69 ? 48.845 2.451 4.170 1.00 67.47 92 ASP B O 1
ATOM 1917 N N . THR B 1 70 ? 48.292 2.339 1.996 1.00 61.23 93 THR B N 1
ATOM 1918 C CA . THR B 1 70 ? 49.090 3.479 1.589 1.00 54.42 93 THR B CA 1
ATOM 1919 C C . THR B 1 70 ? 48.249 4.708 1.183 1.00 56.43 93 THR B C 1
ATOM 1920 O O . THR B 1 70 ? 48.766 5.824 1.151 1.00 57.00 93 THR B O 1
ATOM 1924 N N . GLU B 1 71 ? 46.960 4.516 0.890 1.00 57.18 94 GLU B N 1
ATOM 1925 C CA . GLU B 1 71 ? 46.088 5.633 0.474 1.00 52.09 94 GLU B CA 1
ATOM 1926 C C . GLU B 1 71 ? 44.706 5.618 1.125 1.00 47.26 94 GLU B C 1
ATOM 1927 O O . GLU B 1 71 ? 44.304 4.635 1.744 1.00 46.70 94 GLU B O 1
ATOM 1933 N N . GLN B 1 72 ? 43.985 6.723 0.984 1.00 42.12 95 GLN B N 1
ATOM 1934 C CA . GLN B 1 72 ? 42.595 6.795 1.428 1.00 40.46 95 GLN B CA 1
ATOM 1935 C C . GLN B 1 72 ? 41.842 7.959 0.768 1.00 38.43 95 GLN B C 1
ATOM 1936 O O . GLN B 1 72 ? 42.447 8.940 0.335 1.00 35.35 95 GLN B O 1
ATOM 1942 N N . TYR B 1 73 ? 40.522 7.826 0.667 1.00 42.08 96 TYR B N 1
ATOM 1943 C CA . TYR B 1 73 ? 39.678 8.904 0.169 1.00 38.84 96 TYR B CA 1
ATOM 1944 C C . TYR B 1 73 ? 38.563 9.071 1.158 1.00 38.15 96 TYR B C 1
ATOM 1945 O O . TYR B 1 73 ? 38.040 8.089 1.679 1.00 45.10 96 TYR B O 1
ATOM 1954 N N . HIS B 1 74 ? 38.209 10.313 1.442 1.00 26.97 97 HIS B N 1
ATOM 1955 C CA . HIS B 1 74 ? 37.144 10.547 2.391 1.00 27.34 97 HIS B CA 1
ATOM 1956 C C . HIS B 1 74 ? 36.312 11.741 1.990 1.00 33.59 97 HIS B C 1
ATOM 1957 O O . HIS B 1 74 ? 36.785 12.641 1.304 1.00 43.62 97 HIS B O 1
ATOM 1964 N N . TYR B 1 75 ? 35.052 11.717 2.400 1.00 39.59 98 TYR B N 1
ATOM 1965 C CA . TYR B 1 75 ? 34.107 12.745 2.024 1.00 35.09 98 TYR B CA 1
ATOM 1966 C C . TYR B 1 75 ? 33.797 13.602 3.243 1.00 32.65 98 TYR B C 1
ATOM 1967 O O . TYR B 1 75 ? 33.527 13.081 4.328 1.00 35.66 98 TYR B O 1
ATOM 1976 N N . LEU B 1 76 ? 33.863 14.916 3.069 1.00 32.86 99 LEU B N 1
ATOM 1977 C CA . LEU B 1 76 ? 33.545 15.836 4.152 1.00 36.18 99 LEU B CA 1
ATOM 1978 C C . LEU B 1 76 ? 32.458 16.834 3.771 1.00 40.78 99 LEU B C 1
ATOM 1979 O O . LEU B 1 76 ? 32.387 17.288 2.632 1.00 42.82 99 LEU B O 1
ATOM 1984 N N . ASP B 1 77 ? 31.626 17.181 4.747 1.00 46.45 100 ASP B N 1
ATOM 1985 C CA . ASP B 1 77 ? 30.655 18.258 4.615 1.00 50.12 100 ASP B CA 1
ATOM 1986 C C . ASP B 1 77 ? 31.092 19.406 5.543 1.00 46.18 100 ASP B C 1
ATOM 1987 O O . ASP B 1 77 ? 31.028 19.278 6.767 1.00 46.96 100 ASP B O 1
ATOM 1992 N N . ASN B 1 78 ? 31.538 20.519 4.965 1.00 42.25 101 ASN B N 1
ATOM 1993 C CA . ASN B 1 78 ? 32.102 21.625 5.752 1.00 46.78 101 ASN B CA 1
ATOM 1994 C C . ASN B 1 78 ? 31.156 22.809 5.965 1.00 48.63 101 ASN B C 1
ATOM 1995 O O . ASN B 1 78 ? 30.643 23.376 5.001 1.00 50.38 101 ASN B O 1
ATOM 2000 N N . SER B 1 79 ? 30.948 23.197 7.220 1.00 41.21 102 SER B N 1
ATOM 2001 C CA . SER B 1 79 ? 30.184 24.404 7.525 1.00 37.51 102 SER B CA 1
ATOM 2002 C C . SER B 1 79 ? 31.063 25.642 7.480 1.00 34.70 102 SER B C 1
ATOM 2003 O O . SER B 1 79 ? 32.170 25.601 6.971 1.00 40.68 102 SER B O 1
ATOM 2006 N N . ALA B 1 80 ? 30.570 26.753 8.003 1.00 40.66 103 ALA B N 1
ATOM 2007 C CA . ALA B 1 80 ? 31.371 27.977 8.016 1.00 48.62 103 ALA B CA 1
ATOM 2008 C C . ALA B 1 80 ? 31.024 28.877 9.193 1.00 49.46 103 ALA B C 1
ATOM 2009 O O . ALA B 1 80 ? 29.920 28.806 9.731 1.00 49.05 103 ALA B O 1
ATOM 2011 N N . PRO B 1 81 ? 31.971 29.743 9.588 1.00 47.14 104 PRO B N 1
ATOM 2012 C CA . PRO B 1 81 ? 31.728 30.697 10.675 1.00 56.70 104 PRO B CA 1
ATOM 2013 C C . PRO B 1 81 ? 30.477 31.515 10.378 1.00 69.39 104 PRO B C 1
ATOM 2014 O O . PRO B 1 81 ? 29.815 32.015 11.288 1.00 73.08 104 PRO B O 1
ATOM 2018 N N . TRP B 1 82 ? 30.161 31.629 9.091 1.00 73.46 105 TRP B N 1
ATOM 2019 C CA . TRP B 1 82 ? 29.029 32.413 8.622 1.00 69.64 105 TRP B CA 1
ATOM 2020 C C . TRP B 1 82 ? 28.034 31.505 7.932 1.00 72.92 105 TRP B C 1
ATOM 2021 O O . TRP B 1 82 ? 28.267 30.298 7.798 1.00 75.66 105 TRP B O 1
ATOM 2032 N N . PRO B 1 83 ? 26.905 32.078 7.508 1.00 74.61 106 PRO B N 1
ATOM 2033 C CA . PRO B 1 83 ? 25.860 31.289 6.845 1.00 72.41 106 PRO B CA 1
ATOM 2034 C C . PRO B 1 83 ? 25.968 31.212 5.314 1.00 67.00 106 PRO B C 1
ATOM 2035 O O . PRO B 1 83 ? 24.945 31.284 4.647 1.00 71.84 106 PRO B O 1
ATOM 2039 N N . VAL B 1 84 ? 27.168 31.063 4.763 1.00 58.98 107 VAL B N 1
ATOM 2040 C CA . VAL B 1 84 ? 27.293 30.728 3.346 1.00 47.68 107 VAL B CA 1
ATOM 2041 C C . VAL B 1 84 ? 26.783 29.301 3.127 1.00 49.75 107 VAL B C 1
ATOM 2042 O O . VAL B 1 84 ? 26.260 28.670 4.047 1.00 56.57 107 VAL B O 1
ATOM 2046 N N . SER B 1 85 ? 26.937 28.779 1.918 1.00 47.28 108 SER B N 1
ATOM 2047 C CA . SER B 1 85 ? 26.529 27.407 1.666 1.00 51.51 108 SER B CA 1
ATOM 2048 C C . SER B 1 85 ? 27.606 26.441 2.137 1.00 47.17 108 SER B C 1
ATOM 2049 O O . SER B 1 85 ? 28.780 26.657 1.879 1.00 49.47 108 SER B O 1
ATOM 2052 N N . ASN B 1 86 ? 27.203 25.373 2.819 1.00 47.25 109 ASN B N 1
ATOM 2053 C CA . ASN B 1 86 ? 28.115 24.273 3.104 1.00 46.71 109 ASN B CA 1
ATOM 2054 C C . ASN B 1 86 ? 28.936 23.918 1.872 1.00 46.91 109 ASN B C 1
ATOM 2055 O O . ASN B 1 86 ? 28.424 23.935 0.761 1.00 52.01 109 ASN B O 1
ATOM 2060 N N . ARG B 1 87 ? 30.218 23.630 2.071 1.00 46.77 110 ARG B N 1
ATOM 2061 C CA . ARG B 1 87 ? 31.078 23.176 0.990 1.00 46.87 110 ARG B CA 1
ATOM 2062 C C . ARG B 1 87 ? 31.485 21.740 1.290 1.00 47.85 110 ARG B C 1
ATOM 2063 O O . ARG B 1 87 ? 31.995 21.432 2.371 1.00 59.51 110 ARG B O 1
ATOM 2071 N N . ASP B 1 88 ? 31.259 20.867 0.324 1.00 40.15 111 ASP B N 1
ATOM 2072 C CA . ASP B 1 88 ? 31.498 19.444 0.485 1.00 37.37 111 ASP B CA 1
ATOM 2073 C C . ASP B 1 88 ? 32.535 19.030 -0.547 1.00 41.22 111 ASP B C 1
ATOM 2074 O O . ASP B 1 88 ? 32.876 19.805 -1.443 1.00 41.13 111 ASP B O 1
ATOM 2079 N N . GLY B 1 89 ? 33.035 17.809 -0.432 1.00 45.74 112 GLY B N 1
ATOM 2080 C CA . GLY B 1 89 ? 33.996 17.318 -1.400 1.00 48.07 112 GLY B CA 1
ATOM 2081 C C . GLY B 1 89 ? 34.812 16.147 -0.912 1.00 41.69 112 GLY B C 1
ATOM 2082 O O . GLY B 1 89 ? 34.807 15.812 0.271 1.00 40.58 112 GLY B O 1
ATOM 2083 N N . VAL B 1 90 ? 35.512 15.511 -1.839 1.00 43.97 113 VAL B N 1
ATOM 2084 C CA . VAL B 1 90 ? 36.330 14.362 -1.496 1.00 42.88 113 VAL B CA 1
ATOM 2085 C C . VAL B 1 90 ? 37.784 14.771 -1.421 1.00 39.59 113 VAL B C 1
ATOM 2086 O O . VAL B 1 90 ? 38.238 15.600 -2.211 1.00 34.58 113 VAL B O 1
ATOM 2090 N N . TYR B 1 91 ? 38.496 14.207 -0.445 1.00 43.67 114 TYR B N 1
ATOM 2091 C CA . TYR B 1 91 ? 39.923 14.460 -0.249 1.00 40.27 114 TYR B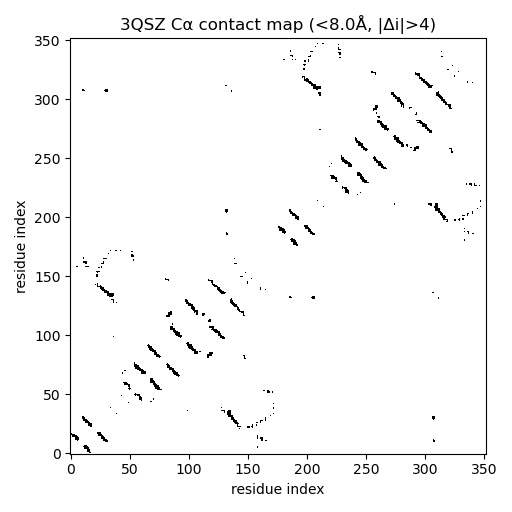 CA 1
ATOM 2092 C C . TYR B 1 91 ? 40.701 13.162 -0.375 1.00 35.63 114 TYR B C 1
ATOM 2093 O O . TYR B 1 91 ? 40.236 12.111 0.067 1.00 29.57 114 TYR B O 1
ATOM 2102 N N . HIS B 1 92 ? 41.885 13.252 -0.978 1.00 33.71 115 HIS B N 1
ATOM 2103 C CA . HIS B 1 92 ? 42.787 12.116 -1.157 1.00 37.05 115 HIS B CA 1
ATOM 2104 C C . HIS B 1 92 ? 44.060 12.226 -0.267 1.00 45.97 115 HIS B C 1
ATOM 2105 O O . HIS B 1 92 ? 44.871 13.135 -0.437 1.00 45.57 115 HIS B O 1
ATOM 2112 N N . PHE B 1 93 ? 44.210 11.313 0.690 1.00 43.57 116 PHE B N 1
ATOM 2113 C CA . PHE B 1 93 ? 45.421 11.218 1.512 1.00 42.09 116 PHE B CA 1
ATOM 2114 C C . PHE B 1 93 ? 46.359 10.121 0.997 1.00 45.13 116 PHE B C 1
ATOM 2115 O O . PHE B 1 93 ? 45.944 8.970 0.819 1.00 42.60 116 PHE B O 1
ATOM 2123 N N . THR B 1 94 ? 47.625 10.468 0.784 1.00 43.46 117 THR B N 1
ATOM 2124 C CA . THR B 1 94 ? 48.655 9.469 0.508 1.00 45.91 117 THR B CA 1
ATOM 2125 C C . THR B 1 94 ? 49.723 9.487 1.608 1.00 44.62 117 THR B C 1
ATOM 2126 O O . THR B 1 94 ? 50.396 10.496 1.799 1.00 41.82 117 THR B O 1
ATOM 2130 N N . TYR B 1 95 ? 49.862 8.379 2.331 1.00 40.48 118 TYR B N 1
ATOM 2131 C CA . TYR B 1 95 ? 50.884 8.266 3.360 1.00 39.73 118 TYR B CA 1
ATOM 2132 C C . TYR B 1 95 ? 52.174 7.749 2.757 1.00 48.25 118 TYR B C 1
ATOM 2133 O O . TYR B 1 95 ? 52.163 6.779 1.996 1.00 47.70 118 TYR B O 1
ATOM 2142 N N . GLU B 1 96 ? 53.274 8.418 3.102 1.00 48.12 119 GLU B N 1
ATOM 2143 C CA . GLU B 1 96 ? 54.617 8.033 2.685 1.00 56.95 119 GLU B CA 1
ATOM 2144 C C . GLU B 1 96 ? 55.533 8.070 3.897 1.00 55.24 119 GLU B C 1
ATOM 2145 O O . GLU B 1 96 ? 55.506 9.029 4.666 1.00 52.90 119 GLU B O 1
ATOM 2151 N N . LYS B 1 97 ? 56.341 7.033 4.075 1.00 58.91 120 LYS B N 1
ATOM 2152 C CA . LYS B 1 97 ? 57.317 7.035 5.160 1.00 66.20 120 LYS B CA 1
ATOM 2153 C C . LYS B 1 97 ? 58.722 7.213 4.614 1.00 70.54 120 LYS B C 1
ATOM 2154 O O . LYS B 1 97 ? 59.084 6.616 3.601 1.00 69.77 120 LYS B O 1
ATOM 2160 N N . ALA B 1 98 ? 59.503 8.057 5.281 1.00 77.69 121 ALA B N 1
ATOM 2161 C CA . ALA B 1 98 ? 60.926 8.169 4.987 1.00 80.35 121 ALA B CA 1
ATOM 2162 C C . ALA B 1 98 ? 61.698 7.116 5.788 1.00 82.77 121 ALA B C 1
ATOM 2163 O O . ALA B 1 98 ? 61.105 6.339 6.546 1.00 74.32 121 ALA B O 1
ATOM 2165 N N . GLY B 1 99 ? 63.017 7.087 5.615 1.00 92.82 122 GLY B N 1
ATOM 2166 C CA . GLY B 1 99 ? 63.852 6.101 6.283 1.00 94.36 122 GLY B CA 1
ATOM 2167 C C . GLY B 1 99 ? 64.024 6.363 7.767 1.00 93.84 122 GLY B C 1
ATOM 2168 O O . GLY B 1 99 ? 64.352 5.456 8.537 1.00 95.48 122 GLY B O 1
ATOM 2169 N N . ASP B 1 100 ? 63.781 7.606 8.168 1.00 90.11 123 ASP B N 1
ATOM 2170 C CA . ASP B 1 100 ? 64.070 8.057 9.529 1.00 86.84 123 ASP B CA 1
ATOM 2171 C C . ASP B 1 100 ? 62.838 8.138 10.435 1.00 76.96 123 ASP B C 1
ATOM 2172 O O . ASP B 1 100 ? 62.841 8.863 11.435 1.00 70.32 123 ASP B O 1
ATOM 2177 N N . GLY B 1 101 ? 61.796 7.386 10.085 1.00 71.64 124 GLY B N 1
ATOM 2178 C CA . GLY B 1 101 ? 60.556 7.380 10.845 1.00 59.82 124 GLY B CA 1
ATOM 2179 C C . GLY B 1 101 ? 59.604 8.492 10.440 1.00 49.69 124 GLY B C 1
ATOM 2180 O O . GLY B 1 101 ? 58.447 8.508 10.867 1.00 50.68 124 GLY B O 1
ATOM 2181 N N . ALA B 1 102 ? 60.095 9.415 9.611 1.00 40.48 125 ALA B N 1
ATOM 2182 C CA . ALA B 1 102 ? 59.335 10.599 9.198 1.00 44.16 125 ALA B CA 1
ATOM 2183 C C . ALA B 1 102 ? 58.177 10.309 8.227 1.00 49.85 125 ALA B C 1
ATOM 2184 O O . ALA B 1 102 ? 58.383 9.898 7.081 1.00 54.41 125 ALA B O 1
ATOM 2186 N N . ILE B 1 103 ? 56.959 10.545 8.691 1.00 41.72 126 ILE B N 1
ATOM 2187 C CA . ILE B 1 103 ? 55.791 10.286 7.871 1.00 42.90 126 ILE B CA 1
ATOM 2188 C C . ILE B 1 103 ? 55.236 11.555 7.226 1.00 38.74 126 ILE B C 1
ATOM 2189 O O . ILE B 1 103 ? 55.011 12.574 7.888 1.00 34.09 126 ILE B O 1
ATOM 2194 N N . THR B 1 104 ? 55.052 11.480 5.915 1.00 38.69 127 THR B N 1
ATOM 2195 C CA . THR B 1 104 ? 54.487 12.567 5.143 1.00 42.06 127 THR B CA 1
ATOM 2196 C C . THR B 1 104 ? 53.136 12.137 4.578 1.00 46.43 127 THR B C 1
ATOM 2197 O O . THR B 1 104 ? 53.024 11.083 3.952 1.00 47.41 127 THR B O 1
ATOM 2201 N N . VAL B 1 105 ? 52.110 12.946 4.818 1.00 46.66 128 VAL B N 1
ATOM 2202 C CA . VAL B 1 105 ? 50.770 12.691 4.280 1.00 32.98 128 VAL B CA 1
ATOM 2203 C C . VAL B 1 105 ? 50.430 13.722 3.231 1.00 29.41 128 VAL B C 1
ATOM 2204 O O . VAL B 1 105 ? 50.069 14.842 3.563 1.00 30.46 128 VAL B O 1
ATOM 2208 N N . ARG B 1 106 ? 50.558 13.357 1.960 1.00 33.84 129 ARG B N 1
ATOM 2209 C CA . ARG B 1 106 ? 50.170 14.270 0.891 1.00 43.20 129 ARG B CA 1
ATOM 2210 C C . ARG B 1 106 ? 48.656 14.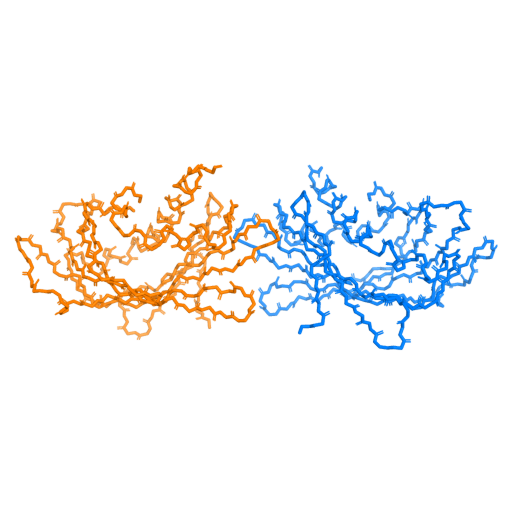368 0.807 1.00 38.72 129 ARG B C 1
ATOM 2211 O O . ARG B 1 106 ? 47.952 13.361 0.889 1.00 43.43 129 ARG B O 1
ATOM 2219 N N . VAL B 1 107 ? 48.157 15.588 0.671 1.00 35.20 130 VAL B N 1
ATOM 2220 C CA . VAL B 1 107 ? 46.719 15.818 0.652 1.00 35.63 130 VAL B CA 1
ATOM 2221 C C . VAL B 1 107 ? 46.320 16.429 -0.667 1.00 40.89 130 VAL B C 1
ATOM 2222 O O . VAL B 1 107 ? 47.062 17.228 -1.244 1.00 38.48 130 VAL B O 1
ATOM 2226 N N . GLU B 1 108 ? 45.149 16.036 -1.155 1.00 44.45 131 GLU B N 1
ATOM 2227 C CA . GLU B 1 108 ? 44.634 16.582 -2.398 1.00 46.48 131 GLU B CA 1
ATOM 2228 C C . GLU B 1 108 ? 43.112 16.579 -2.397 1.00 44.28 131 GLU B C 1
ATOM 2229 O O . GLU B 1 108 ? 42.483 15.560 -2.110 1.00 47.16 131 GLU B O 1
ATOM 2235 N N . ALA B 1 109 ? 42.524 17.732 -2.694 1.00 42.59 132 ALA B N 1
ATOM 2236 C CA . ALA B 1 109 ? 41.082 17.825 -2.906 1.00 45.45 132 ALA B CA 1
ATOM 2237 C C . ALA B 1 109 ? 40.777 17.413 -4.341 1.00 50.98 132 ALA B C 1
ATOM 2238 O O . ALA B 1 109 ? 41.321 17.993 -5.282 1.00 58.10 132 ALA B O 1
ATOM 2240 N N . VAL B 1 110 ? 39.935 16.396 -4.503 1.00 45.04 133 VAL B N 1
ATOM 2241 C CA . VAL B 1 110 ? 39.572 15.889 -5.829 1.00 51.66 133 VAL B CA 1
ATOM 2242 C C . VAL B 1 110 ? 38.064 16.057 -6.106 1.00 49.05 133 VAL B C 1
ATOM 2243 O O . VAL B 1 110 ? 37.275 15.160 -5.826 1.00 46.60 133 VAL B O 1
ATOM 2247 N N . PRO B 1 111 ? 37.669 17.218 -6.651 1.00 50.24 134 PRO B N 1
ATOM 2248 C CA . PRO B 1 111 ? 36.273 17.645 -6.854 1.00 49.36 134 PRO B CA 1
ATOM 2249 C C . PRO B 1 111 ? 35.406 16.719 -7.724 1.00 50.01 134 PRO B C 1
ATOM 2250 O O . PRO B 1 111 ? 34.200 16.694 -7.506 1.00 45.30 134 PRO B O 1
ATOM 2254 N N . ASP B 1 112 ? 36.002 15.992 -8.670 1.00 51.52 135 ASP B N 1
ATOM 2255 C CA . ASP B 1 112 ? 35.255 15.171 -9.628 1.00 56.34 135 ASP B CA 1
ATOM 2256 C C . ASP B 1 112 ? 35.050 13.724 -9.180 1.00 51.89 135 ASP B C 1
ATOM 2257 O O . ASP B 1 112 ? 34.458 12.923 -9.906 1.00 51.50 135 ASP B O 1
ATOM 2262 N N . TYR B 1 113 ? 35.539 13.392 -7.991 1.00 46.76 136 TYR B N 1
ATOM 2263 C CA . TYR B 1 113 ? 35.573 12.003 -7.529 1.00 51.70 136 TYR B CA 1
ATOM 2264 C C . TYR B 1 113 ? 34.177 11.445 -7.273 1.00 57.78 136 TYR B C 1
ATOM 2265 O O . TYR B 1 113 ? 33.857 10.342 -7.722 1.00 66.77 136 TYR B O 1
ATOM 2274 N N . LEU B 1 114 ? 33.355 12.194 -6.544 1.00 53.51 137 LEU B N 1
ATOM 2275 C CA . LEU B 1 114 ? 31.945 11.847 -6.387 1.00 48.88 137 LEU B CA 1
ATOM 2276 C C . LEU B 1 114 ? 31.122 12.886 -7.123 1.00 54.40 137 LEU B C 1
ATOM 2277 O O . LEU B 1 114 ? 31.572 14.032 -7.295 1.00 53.87 137 LEU B O 1
ATOM 2282 N N . PRO B 1 115 ? 29.907 12.501 -7.559 1.00 47.31 138 PRO B N 1
ATOM 2283 C CA . PRO B 1 115 ? 29.059 13.439 -8.288 1.00 43.63 138 PRO B CA 1
ATOM 2284 C C . PRO B 1 115 ? 28.696 14.605 -7.392 1.00 47.27 138 PRO B C 1
ATOM 2285 O O . PRO B 1 115 ? 28.763 14.465 -6.174 1.00 46.65 138 PRO B O 1
ATOM 2289 N N . LEU B 1 116 ? 28.304 15.725 -7.993 1.00 48.62 139 LEU B N 1
ATOM 2290 C CA . LEU B 1 116 ? 27.858 16.899 -7.257 1.00 46.99 139 LEU B CA 1
ATOM 2291 C C . LEU B 1 116 ? 26.693 16.572 -6.330 1.00 47.81 139 LEU B C 1
ATOM 2292 O O . LEU B 1 116 ? 25.764 15.861 -6.708 1.00 51.71 139 LEU B O 1
ATOM 2297 N N . ARG B 1 117 ? 26.740 17.087 -5.111 1.00 42.30 140 ARG B N 1
ATOM 2298 C CA . ARG B 1 117 ? 25.610 16.972 -4.209 1.00 50.80 140 ARG B CA 1
ATOM 2299 C C . ARG B 1 117 ? 24.944 18.329 -4.240 1.00 64.85 140 ARG B C 1
ATOM 2300 O O . ARG B 1 117 ? 25.467 19.258 -4.855 1.00 75.68 140 ARG B O 1
ATOM 2308 N N . LYS B 1 118 ? 23.793 18.457 -3.597 1.00 69.17 141 LYS B N 1
ATOM 2309 C CA . LYS B 1 118 ? 23.109 19.741 -3.542 1.00 72.79 141 LYS B CA 1
ATOM 2310 C C . LYS B 1 118 ? 22.059 19.676 -2.454 1.00 71.27 141 LYS B C 1
ATOM 2311 O O . LYS B 1 118 ? 21.509 18.600 -2.198 1.00 76.26 141 LYS B O 1
ATOM 2317 N N . GLY B 1 119 ? 21.767 20.810 -1.815 1.00 66.45 142 GLY B N 1
ATOM 2318 C CA . GLY B 1 119 ? 22.326 22.102 -2.170 1.00 66.03 142 GLY B CA 1
ATOM 2319 C C . GLY B 1 119 ? 23.644 22.391 -1.468 1.00 69.60 142 GLY B C 1
ATOM 2320 O O . GLY B 1 119 ? 23.714 23.177 -0.515 1.00 66.71 142 GLY B O 1
ATOM 2321 N N . LYS B 1 120 ? 24.694 21.726 -1.942 1.00 64.44 143 LYS B N 1
ATOM 2322 C CA . LYS B 1 120 ? 26.044 21.998 -1.497 1.00 58.71 143 LYS B CA 1
ATOM 2323 C C . LYS B 1 120 ? 26.887 22.428 -2.685 1.00 59.63 143 LYS B C 1
ATOM 2324 O O . LYS B 1 120 ? 26.619 22.047 -3.832 1.00 65.28 143 LYS B O 1
ATOM 2330 N N . VAL B 1 121 ? 27.880 23.257 -2.398 1.00 51.72 144 VAL B N 1
ATOM 2331 C CA . VAL B 1 121 ? 28.861 23.668 -3.383 1.00 49.83 144 VAL B CA 1
ATOM 2332 C C . VAL B 1 121 ? 30.073 22.762 -3.239 1.00 49.51 144 VAL B C 1
ATOM 2333 O O . VAL B 1 121 ? 30.492 22.463 -2.127 1.00 54.57 144 VAL B O 1
ATOM 2337 N N . ARG B 1 122 ? 30.622 22.313 -4.361 1.00 45.01 145 ARG B N 1
ATOM 2338 C CA . ARG B 1 122 ? 31.788 21.441 -4.360 1.00 44.10 145 ARG B CA 1
ATOM 2339 C C . ARG B 1 122 ? 33.052 22.277 -4.094 1.00 44.16 145 ARG B C 1
ATOM 2340 O O . ARG B 1 122 ? 33.293 23.268 -4.773 1.00 46.75 145 ARG B O 1
ATOM 2348 N N . ILE B 1 123 ? 33.841 21.900 -3.091 1.00 43.41 146 ILE B N 1
ATOM 2349 C CA . ILE B 1 123 ? 35.106 22.603 -2.833 1.00 49.86 146 ILE B CA 1
ATOM 2350 C C . ILE B 1 123 ? 35.951 22.585 -4.100 1.00 48.66 146 ILE B C 1
ATOM 2351 O O . ILE B 1 123 ? 35.799 21.702 -4.940 1.00 41.91 146 ILE B O 1
ATOM 2356 N N . PRO B 1 124 ? 36.847 23.564 -4.249 1.00 49.70 147 PRO B N 1
ATOM 2357 C CA . PRO B 1 124 ? 37.709 23.542 -5.436 1.00 49.24 147 PRO B CA 1
ATOM 2358 C C . PRO B 1 124 ? 38.950 22.670 -5.195 1.00 47.14 147 PRO B C 1
ATOM 2359 O O . PRO B 1 124 ? 39.094 22.127 -4.101 1.00 41.65 147 PRO B O 1
ATOM 2363 N N . ARG B 1 125 ? 39.811 22.523 -6.201 1.00 49.54 148 ARG B N 1
ATOM 2364 C CA . ARG B 1 125 ? 41.081 21.816 -6.028 1.00 47.15 148 ARG B CA 1
ATOM 2365 C C . ARG B 1 125 ? 41.949 22.473 -4.965 1.00 53.53 148 ARG B C 1
ATOM 2366 O O . ARG B 1 125 ? 42.061 23.695 -4.909 1.00 59.36 148 ARG B O 1
ATOM 2374 N N . ALA B 1 126 ? 42.563 21.650 -4.123 1.00 49.42 149 ALA B N 1
ATOM 2375 C CA . ALA B 1 126 ? 43.525 22.116 -3.138 1.00 32.78 149 ALA B CA 1
ATOM 2376 C C . ALA B 1 126 ? 44.662 21.102 -3.060 1.00 35.38 149 ALA B C 1
ATOM 2377 O O . ALA B 1 126 ? 44.453 19.919 -3.319 1.00 37.24 149 ALA B O 1
ATOM 2379 N N . LYS B 1 127 ? 45.863 21.567 -2.723 1.00 37.52 150 LYS B N 1
ATOM 2380 C CA . LYS B 1 127 ? 47.029 20.692 -2.560 1.00 41.69 150 LYS B CA 1
ATOM 2381 C C . LYS B 1 127 ? 47.737 21.000 -1.245 1.00 44.33 150 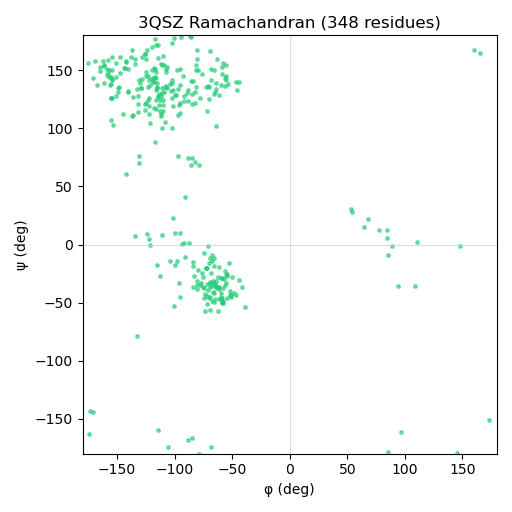LYS B C 1
ATOM 2382 O O . LYS B 1 127 ? 47.845 22.168 -0.851 1.00 38.30 150 LYS B O 1
ATOM 2388 N N . GLY B 1 128 ? 48.219 19.956 -0.571 1.00 40.70 151 GLY B N 1
ATOM 2389 C CA . GLY B 1 128 ? 48.914 20.137 0.689 1.00 42.98 151 GLY B CA 1
ATOM 2390 C C . GLY B 1 128 ? 49.521 18.872 1.263 1.00 40.21 151 GLY B C 1
ATOM 2391 O O . GLY B 1 128 ? 49.670 17.881 0.561 1.00 39.52 151 GLY B O 1
ATOM 2392 N N . GLN B 1 129 ? 49.862 18.910 2.549 1.00 41.66 152 GLN B N 1
ATOM 2393 C CA . GLN B 1 129 ? 50.571 17.808 3.190 1.00 44.79 152 GLN B CA 1
ATOM 2394 C C . GLN B 1 129 ? 50.642 18.009 4.686 1.00 36.16 152 GLN B C 1
ATOM 2395 O O . GLN B 1 129 ? 50.776 19.135 5.160 1.00 36.63 152 GLN B O 1
ATOM 2401 N N . TRP B 1 130 ? 50.530 16.909 5.421 1.00 28.44 153 TRP B N 1
ATOM 2402 C CA . TRP B 1 130 ? 50.785 16.894 6.842 1.00 30.22 153 TRP B CA 1
ATOM 2403 C C . TRP B 1 130 ? 52.154 16.248 6.988 1.00 43.68 153 TRP B C 1
ATOM 2404 O O . TRP B 1 130 ? 52.408 15.192 6.406 1.00 49.35 153 TRP B O 1
ATOM 2415 N N . THR B 1 131 ? 53.036 16.862 7.767 1.00 45.13 154 THR B N 1
ATOM 2416 C CA . THR B 1 131 ? 54.330 16.252 8.058 1.00 39.03 154 THR B CA 1
ATOM 2417 C C . THR B 1 131 ? 54.399 15.834 9.521 1.00 31.56 154 THR B C 1
ATOM 2418 O O . THR B 1 131 ? 54.056 16.609 10.415 1.00 24.78 154 THR B O 1
ATOM 2422 N N . LEU B 1 132 ? 54.800 14.587 9.751 1.00 29.18 155 LEU B N 1
ATOM 2423 C CA . LEU B 1 132 ? 54.943 14.059 11.101 1.00 36.55 155 LEU B CA 1
ATOM 2424 C C . LEU B 1 132 ? 56.380 13.574 11.390 1.00 45.02 155 LEU B C 1
ATOM 2425 O O . LEU B 1 132 ? 56.783 12.508 10.926 1.00 48.20 155 LEU B O 1
ATOM 2430 N N . VAL B 1 133 ? 57.145 14.349 12.156 1.00 43.09 156 VAL B N 1
ATOM 2431 C CA . VAL B 1 133 ? 58.523 13.965 12.498 1.00 36.39 156 VAL B CA 1
ATOM 2432 C C . VAL B 1 133 ? 58.711 13.727 13.998 1.00 39.83 156 VAL B C 1
ATOM 2433 O O . VAL B 1 133 ? 58.580 14.657 14.808 1.00 34.22 156 VAL B O 1
ATOM 2437 N N . PRO B 1 134 ? 59.040 12.480 14.371 1.00 38.32 157 PRO B N 1
ATOM 2438 C CA . PRO B 1 134 ? 59.164 12.092 15.783 1.00 38.65 157 PRO B CA 1
ATOM 2439 C C . PRO B 1 134 ? 60.211 12.902 16.569 1.00 41.21 157 PRO B C 1
ATOM 2440 O O . PRO B 1 134 ? 61.239 13.339 16.033 1.00 32.54 157 PRO B O 1
ATOM 2444 N N . ASP B 1 135 ? 59.891 13.096 17.848 1.00 43.89 158 ASP B N 1
ATOM 2445 C CA . ASP B 1 135 ? 60.754 13.681 18.866 1.00 32.35 158 ASP B CA 1
ATOM 2446 C C . ASP B 1 135 ? 61.351 12.599 19.723 1.00 35.59 158 ASP B C 1
ATOM 2447 O O . ASP B 1 135 ? 61.037 11.414 19.570 1.00 38.98 158 ASP B O 1
ATOM 2452 N N . ALA B 1 136 ? 62.192 13.027 20.658 1.00 30.81 159 ALA B N 1
ATOM 2453 C CA . ALA B 1 136 ? 62.663 12.155 21.710 1.00 33.98 159 ALA B CA 1
ATOM 2454 C C . ALA B 1 136 ? 61.477 11.677 22.549 1.00 42.10 159 ALA B C 1
ATOM 2455 O O . ALA B 1 136 ? 61.407 10.519 22.967 1.00 49.46 159 ALA B O 1
ATOM 2457 N N . ASP B 1 137 ? 60.526 12.572 22.765 1.00 44.92 160 ASP B N 1
ATOM 2458 C CA . ASP B 1 137 ? 59.404 12.301 23.652 1.00 44.43 160 ASP B CA 1
ATOM 2459 C C . ASP B 1 137 ? 58.041 12.410 22.944 1.00 42.76 160 ASP B C 1
ATOM 2460 O O . ASP B 1 137 ? 56.997 12.216 23.565 1.00 41.62 160 ASP B O 1
ATOM 2465 N N . GLY B 1 138 ? 58.053 12.737 21.656 1.00 39.65 161 GLY B N 1
ATOM 2466 C CA . GLY B 1 138 ? 56.831 13.114 20.958 1.00 32.67 161 GLY B CA 1
ATOM 2467 C C . GLY B 1 138 ? 56.957 13.257 19.446 1.00 33.87 161 GLY B C 1
ATOM 2468 O O . GLY B 1 138 ? 57.674 12.511 18.784 1.00 36.11 161 GLY B O 1
ATOM 2469 N N . VAL B 1 139 ? 56.234 14.209 18.877 1.00 34.69 162 VAL B N 1
ATOM 2470 C CA . VAL B 1 139 ? 56.228 14.334 17.431 1.00 27.54 162 VAL B CA 1
ATOM 2471 C C . VAL B 1 139 ? 56.031 15.789 17.053 1.00 26.89 162 VAL B C 1
ATOM 2472 O O . VAL B 1 139 ? 55.181 16.488 17.617 1.00 29.57 162 VAL B O 1
ATOM 2476 N N . ASP B 1 140 ? 56.845 16.234 16.103 1.00 25.17 163 ASP B N 1
ATOM 2477 C CA . ASP B 1 140 ? 56.745 17.567 15.527 1.00 29.74 163 ASP B CA 1
ATOM 2478 C C . ASP B 1 140 ? 55.840 17.520 14.286 1.00 37.03 163 ASP B C 1
ATOM 2479 O O . ASP B 1 140 ? 56.102 16.755 13.351 1.00 30.93 163 ASP B O 1
ATOM 2484 N N . VAL B 1 141 ? 54.779 18.331 14.284 1.00 39.97 164 VAL B N 1
ATOM 2485 C CA . VAL B 1 141 ? 53.725 18.231 13.272 1.00 32.85 164 VAL B CA 1
ATOM 2486 C C . VAL B 1 141 ? 53.596 19.437 12.362 1.00 33.40 164 VAL B C 1
ATOM 2487 O O . VAL B 1 141 ? 53.584 20.574 12.827 1.00 35.95 164 VAL B O 1
ATOM 2491 N N . THR B 1 142 ? 53.464 19.167 11.064 1.00 37.16 165 THR B N 1
ATOM 2492 C CA . THR B 1 142 ? 53.245 20.201 10.049 1.00 41.56 165 THR B CA 1
ATOM 2493 C C . THR B 1 142 ? 51.906 20.039 9.316 1.00 36.34 165 THR B C 1
ATOM 2494 O O . THR B 1 142 ? 51.489 18.931 8.999 1.00 33.91 165 THR B O 1
ATOM 2498 N N . TYR B 1 143 ? 51.235 21.150 9.049 1.00 36.73 166 TYR B N 1
ATOM 2499 C CA . TYR B 1 143 ? 49.989 21.122 8.292 1.00 32.51 166 TYR B CA 1
ATOM 2500 C C . TYR B 1 143 ? 50.006 22.269 7.297 1.00 37.72 166 TYR B C 1
ATOM 2501 O O . TYR B 1 143 ? 49.942 23.430 7.689 1.00 42.85 166 TYR B O 1
ATOM 2510 N N . GLN B 1 144 ? 50.118 21.939 6.016 1.00 37.14 167 GLN B N 1
ATOM 2511 C CA . GLN B 1 144 ? 50.271 22.934 4.961 1.00 36.69 167 GLN B CA 1
ATOM 2512 C C . GLN B 1 144 ? 49.251 22.709 3.846 1.00 44.86 167 GLN B C 1
ATOM 2513 O O . GLN B 1 144 ? 49.212 21.639 3.240 1.00 46.64 167 GLN B O 1
ATOM 2527 N N . HIS B 1 146 ? 47.251 24.857 0.326 1.00 43.85 169 HIS B N 1
ATOM 2528 C CA . HIS B 1 146 ? 46.869 25.988 -0.517 1.00 44.11 169 HIS B CA 1
ATOM 2529 C C . HIS B 1 146 ? 45.670 25.556 -1.359 1.00 46.23 169 HIS B C 1
ATOM 2530 O O . HIS B 1 146 ? 45.631 24.428 -1.852 1.00 49.73 169 HIS B O 1
ATOM 2537 N N . ALA B 1 147 ? 44.691 26.435 -1.523 1.00 40.77 170 ALA B N 1
ATOM 2538 C CA . ALA B 1 147 ? 43.532 26.118 -2.365 1.00 41.07 170 ALA B CA 1
ATOM 2539 C C . ALA B 1 147 ? 43.490 26.954 -3.633 1.00 41.79 170 ALA B C 1
ATOM 2540 O O . ALA B 1 147 ? 44.039 28.056 -3.687 1.00 39.42 170 ALA B O 1
ATOM 2542 N N . SER B 1 148 ? 42.830 26.415 -4.654 1.00 50.22 171 SER B N 1
ATOM 2543 C CA . SER B 1 148 ? 42.475 27.172 -5.849 1.00 54.10 171 SER B CA 1
ATOM 2544 C C . SER B 1 148 ? 41.225 28.007 -5.575 1.00 53.59 171 SER B C 1
ATOM 2545 O O . SER B 1 148 ? 40.543 27.804 -4.565 1.00 52.98 171 SER B O 1
ATOM 2548 N N . PRO B 1 149 ? 40.919 28.951 -6.476 1.00 48.89 172 PRO B N 1
ATOM 2549 C CA . PRO B 1 149 ? 39.703 29.771 -6.387 1.00 53.51 172 PRO B CA 1
ATOM 2550 C C . PRO B 1 149 ? 38.420 28.942 -6.527 1.00 53.96 172 PRO B C 1
ATOM 2551 O O . PRO B 1 149 ? 38.357 28.031 -7.353 1.00 54.80 172 PRO B O 1
ATOM 2555 N N . GLY B 1 150 ? 37.408 29.254 -5.724 1.00 57.79 173 GLY B N 1
ATOM 2556 C CA . GLY B 1 150 ? 36.119 28.588 -5.829 1.00 55.07 173 GLY B CA 1
ATOM 2557 C C . GLY B 1 150 ? 35.441 28.408 -4.484 1.00 55.98 173 GLY B C 1
ATOM 2558 O O . GLY B 1 150 ? 35.983 28.810 -3.449 1.00 57.08 173 GLY B O 1
ATOM 2559 N N . GLY B 1 151 ? 34.257 27.800 -4.494 1.00 55.82 174 GLY B N 1
ATOM 2560 C CA . GLY B 1 151 ? 33.521 27.545 -3.266 1.00 55.15 174 GLY B CA 1
ATOM 2561 C C . GLY B 1 151 ? 32.677 28.736 -2.863 1.00 51.77 174 GLY B C 1
ATOM 2562 O O . GLY B 1 151 ? 32.671 29.753 -3.557 1.00 53.60 174 GLY B O 1
ATOM 2563 N N . SER B 1 152 ? 31.982 28.632 -1.733 1.00 51.93 175 SER B N 1
ATOM 2564 C CA . SER B 1 152 ? 30.983 29.644 -1.375 1.00 60.28 175 SER B CA 1
ATOM 2565 C C . SER B 1 152 ? 31.556 30.823 -0.603 1.00 58.69 175 SER B C 1
ATOM 2566 O O . SER B 1 152 ? 30.821 31.728 -0.204 1.00 51.18 175 SER B O 1
ATOM 2569 N N . ILE B 1 153 ? 32.863 30.805 -0.374 1.00 60.01 176 ILE B N 1
ATOM 2570 C CA . ILE B 1 153 ? 33.498 31.843 0.426 1.00 51.96 176 ILE B CA 1
ATOM 2571 C C . ILE B 1 153 ? 34.368 32.721 -0.467 1.00 46.57 176 ILE B C 1
ATOM 2572 O O . ILE B 1 153 ? 35.273 32.234 -1.131 1.00 46.59 176 ILE B O 1
ATOM 2577 N N . PRO B 1 154 ? 34.061 34.022 -0.525 1.00 44.13 177 PRO B N 1
ATOM 2578 C CA . PRO B 1 154 ? 34.839 34.881 -1.415 1.00 42.58 177 PRO B CA 1
ATOM 2579 C C . PRO B 1 154 ? 36.330 34.799 -1.094 1.00 50.12 177 PRO B C 1
ATOM 2580 O O . PRO B 1 154 ? 36.725 34.692 0.074 1.00 49.99 177 PRO B O 1
ATOM 2584 N N . SER B 1 155 ? 37.152 34.842 -2.137 1.00 52.55 178 SER B N 1
ATOM 2585 C CA . SER B 1 155 ? 38.591 34.738 -1.978 1.00 45.91 178 SER B CA 1
ATOM 2586 C C . SER B 1 155 ? 39.118 35.735 -0.955 1.00 42.12 178 SER B C 1
ATOM 2587 O O . SER B 1 155 ? 39.986 35.403 -0.156 1.00 40.03 178 SER B O 1
ATOM 2590 N N . TRP B 1 156 ? 38.579 36.947 -0.967 1.00 40.10 179 TRP B N 1
ATOM 2591 C CA . TRP B 1 156 ? 39.024 37.968 -0.030 1.00 41.32 179 TRP B CA 1
ATOM 2592 C C . TRP B 1 156 ? 38.759 37.549 1.412 1.00 43.31 179 TRP B C 1
ATOM 2593 O O . TRP B 1 156 ? 39.555 37.845 2.308 1.00 44.39 179 TRP B O 1
ATOM 2604 N N . LEU B 1 157 ? 37.644 36.865 1.639 1.00 41.55 180 LEU B N 1
ATOM 2605 C CA . LEU B 1 157 ? 37.359 36.326 2.967 1.00 46.78 180 LEU B CA 1
ATOM 2606 C C . LEU B 1 157 ? 38.207 35.080 3.307 1.00 44.64 180 LEU B C 1
ATOM 2607 O O . LEU B 1 157 ? 38.750 34.967 4.398 1.00 36.48 180 LEU B O 1
ATOM 2612 N N . ALA B 1 158 ? 38.312 34.138 2.383 1.00 46.25 181 ALA B N 1
ATOM 2613 C CA . ALA B 1 158 ? 39.109 32.956 2.657 1.00 41.71 181 ALA B CA 1
ATOM 2614 C C . ALA B 1 158 ? 40.504 33.406 3.019 1.00 46.65 181 ALA B C 1
ATOM 2615 O O . ALA B 1 158 ? 41.164 32.798 3.865 1.00 44.09 181 ALA B O 1
ATOM 2617 N N . ASN B 1 159 ? 40.958 34.479 2.382 1.00 42.68 182 ASN B N 1
ATOM 2618 C CA . ASN B 1 159 ? 42.336 34.915 2.583 1.00 36.97 182 ASN B CA 1
ATOM 2619 C C . ASN B 1 159 ? 42.545 35.787 3.831 1.00 39.65 182 ASN B C 1
ATOM 2620 O O . ASN B 1 159 ? 43.616 35.791 4.419 1.00 48.70 182 ASN B O 1
ATOM 2625 N N . GLN B 1 160 ? 41.505 36.488 4.253 1.00 38.96 183 GLN B N 1
ATOM 2626 C CA . GLN B 1 160 ? 41.573 37.354 5.421 1.00 39.60 183 GLN B CA 1
ATOM 2627 C C . GLN B 1 160 ? 41.624 36.504 6.673 1.00 44.62 183 GLN B C 1
ATOM 2628 O O . GLN B 1 160 ? 42.054 36.953 7.745 1.00 49.57 183 GLN B O 1
ATOM 2634 N N . THR B 1 161 ? 41.187 35.264 6.518 1.00 41.90 184 THR B N 1
ATOM 2635 C CA . THR B 1 161 ? 40.897 34.408 7.649 1.00 41.72 184 THR B CA 1
ATOM 2636 C C . THR B 1 161 ? 41.692 33.107 7.553 1.00 45.89 184 THR B C 1
ATOM 2637 O O . THR B 1 161 ? 41.483 32.175 8.327 1.00 47.46 184 THR B O 1
ATOM 2641 N N . VAL B 1 162 ? 42.624 33.055 6.607 1.00 49.07 185 VAL B N 1
ATOM 2642 C CA . VAL B 1 162 ? 43.312 31.810 6.287 1.00 43.34 185 VAL B CA 1
ATOM 2643 C C . VAL B 1 162 ? 44.020 31.218 7.501 1.00 49.36 185 VAL B C 1
ATOM 2644 O O . VAL B 1 162 ? 44.024 30.000 7.698 1.00 49.69 185 VAL B O 1
ATOM 2648 N N . VAL B 1 163 ? 44.593 32.090 8.325 1.00 49.61 186 VAL B N 1
ATOM 2649 C CA . VAL B 1 163 ? 45.379 31.669 9.482 1.00 50.71 186 VAL B CA 1
ATOM 2650 C C . VAL B 1 163 ? 44.616 30.764 10.461 1.00 51.42 186 VAL B C 1
ATOM 2651 O O . VAL B 1 163 ? 45.216 29.909 11.113 1.00 55.10 186 VAL B O 1
ATOM 2655 N N . GLU B 1 164 ? 43.298 30.931 10.538 1.00 44.33 187 GLU B N 1
ATOM 2656 C CA . GLU B 1 164 ? 42.479 30.168 11.478 1.00 41.16 187 GLU B CA 1
ATOM 2657 C C . GLU B 1 164 ? 42.306 28.682 11.120 1.00 39.31 187 GLU B C 1
ATOM 2658 O O . GLU B 1 164 ? 41.977 27.870 11.980 1.00 41.54 187 GLU B O 1
ATOM 2664 N N . THR B 1 165 ? 42.530 28.313 9.867 1.00 37.48 188 THR B N 1
ATOM 2665 C CA . THR B 1 165 ? 42.414 26.901 9.496 1.00 39.35 188 THR B CA 1
ATOM 2666 C C . THR B 1 165 ? 43.550 26.041 10.118 1.00 44.81 188 THR B C 1
ATOM 2667 O O . THR B 1 165 ? 43.287 25.070 10.838 1.00 37.00 188 THR B O 1
ATOM 2671 N N . PRO B 1 166 ? 44.818 26.394 9.848 1.00 43.40 189 PRO B N 1
ATOM 2672 C CA . PRO B 1 166 ? 45.904 25.667 10.533 1.00 37.74 189 PRO B CA 1
ATOM 2673 C C . PRO B 1 166 ? 45.805 25.767 12.054 1.00 31.09 189 PRO B C 1
ATOM 2674 O O . PRO B 1 166 ? 45.845 24.745 12.730 1.00 29.79 189 PRO B O 1
ATOM 2678 N N . PHE B 1 167 ? 45.650 26.973 12.586 1.00 34.81 190 PHE B N 1
ATOM 2679 C CA . PHE B 1 167 ? 45.619 27.149 14.032 1.00 35.66 190 PHE B CA 1
ATOM 2680 C C . PHE B 1 167 ? 44.513 26.341 14.707 1.00 36.49 190 PHE B C 1
ATOM 2681 O O . PHE B 1 167 ? 44.755 25.643 15.690 1.00 42.08 190 PHE B O 1
ATOM 2689 N N . GLY B 1 168 ? 43.298 26.434 14.180 1.00 34.71 191 GLY B N 1
ATOM 2690 C CA . GLY B 1 168 ? 42.161 25.775 14.793 1.00 27.20 191 GLY B CA 1
ATOM 2691 C C . GLY B 1 168 ? 42.173 24.269 14.623 1.00 29.25 191 GLY B C 1
ATOM 2692 O O . GLY B 1 168 ? 41.716 23.536 15.494 1.00 37.74 191 GLY B O 1
ATOM 2693 N N . THR B 1 169 ? 42.674 23.801 13.489 1.00 30.03 192 THR B N 1
ATOM 2694 C CA . THR B 1 169 ? 42.776 22.368 13.238 1.00 30.74 192 THR B CA 1
ATOM 2695 C C . THR B 1 169 ? 43.847 21.726 14.136 1.00 37.36 192 THR B C 1
ATOM 2696 O O . THR B 1 169 ? 43.622 20.671 14.737 1.00 35.91 192 THR B O 1
ATOM 2700 N N . LEU B 1 170 ? 45.013 22.364 14.226 1.00 37.85 193 LEU B N 1
ATOM 2701 C CA . LEU B 1 170 ? 46.094 21.837 15.064 1.00 39.15 193 LEU B CA 1
ATOM 2702 C C . LEU B 1 170 ? 45.717 21.870 16.535 1.00 39.56 193 LEU B C 1
ATOM 2703 O O . LEU B 1 170 ? 45.971 20.915 17.263 1.00 36.29 193 LEU B O 1
ATOM 2708 N N . LYS B 1 171 ? 45.089 22.955 16.968 1.00 39.88 194 LYS B N 1
ATOM 2709 C CA . LYS B 1 171 ? 44.633 23.033 18.344 1.00 42.32 194 LYS B CA 1
ATOM 2710 C C . LYS B 1 171 ? 43.650 21.911 18.646 1.00 47.19 194 LYS B C 1
ATOM 2711 O O . LYS B 1 171 ? 43.760 21.239 19.681 1.00 55.07 194 LYS B O 1
ATOM 2717 N N . ALA B 1 172 ? 42.706 21.697 17.732 1.00 34.78 195 ALA B N 1
ATOM 2718 C CA . ALA B 1 172 ? 41.713 20.626 17.877 1.00 32.99 195 ALA B CA 1
ATOM 2719 C C . ALA B 1 172 ? 42.315 19.227 17.800 1.00 32.73 195 ALA B C 1
ATOM 2720 O O . ALA B 1 172 ? 41.938 18.341 18.569 1.00 34.08 195 ALA B O 1
ATOM 2722 N N . LEU B 1 173 ? 43.263 19.026 16.891 1.00 41.80 196 LEU B N 1
ATOM 2723 C CA . LEU B 1 173 ? 44.019 17.768 16.854 1.00 41.05 196 LEU B CA 1
ATOM 2724 C C . LEU B 1 173 ? 44.669 17.462 18.209 1.00 43.22 196 LEU B C 1
ATOM 2725 O O . LEU B 1 173 ? 44.600 16.337 18.708 1.00 42.95 196 LEU B O 1
ATOM 2730 N N . ARG B 1 174 ? 45.295 18.476 18.798 1.00 44.41 197 ARG B N 1
ATOM 2731 C CA . ARG B 1 174 ? 45.999 18.327 20.070 1.00 39.13 197 ARG B CA 1
ATOM 2732 C C . ARG B 1 174 ? 45.052 17.929 21.208 1.00 40.79 197 ARG B C 1
ATOM 2733 O O . ARG B 1 174 ? 45.258 16.908 21.862 1.00 38.82 197 ARG B O 1
ATOM 2741 N N . SER B 1 175 ? 44.021 18.740 21.441 1.00 43.63 198 SER B N 1
ATOM 2742 C CA . SER B 1 175 ? 42.985 18.413 22.430 1.00 49.10 198 SER B CA 1
ATOM 2743 C C . SER B 1 175 ? 42.425 17.014 22.207 1.00 48.64 198 SER B C 1
ATOM 2744 O O . SER B 1 175 ? 42.239 16.254 23.155 1.00 42.37 198 SER B O 1
ATOM 2747 N N . HIS B 1 176 ? 42.138 16.682 20.951 1.00 50.40 199 HIS B N 1
ATOM 2748 C CA . HIS B 1 176 ? 41.593 15.370 20.623 1.00 50.16 199 HIS B CA 1
ATOM 2749 C C . HIS B 1 176 ? 42.556 14.259 21.045 1.00 57.56 199 HIS B C 1
ATOM 2750 O O . HIS B 1 176 ? 42.142 13.273 21.666 1.00 59.06 199 HIS B O 1
ATOM 2757 N N . LEU B 1 177 ? 43.837 14.423 20.710 1.00 54.33 200 LEU B N 1
ATOM 2758 C CA . LEU B 1 177 ? 44.837 13.381 20.967 1.00 46.25 200 LEU B CA 1
ATOM 2759 C C . LEU B 1 177 ? 45.116 13.147 22.445 1.00 46.41 200 LEU B C 1
ATOM 2760 O O . LEU B 1 177 ? 45.705 12.137 22.806 1.00 53.10 200 LEU B O 1
ATOM 2765 N N . ARG B 1 178 ? 44.679 14.062 23.302 1.00 51.62 201 ARG B N 1
ATOM 2766 C CA . ARG B 1 178 ? 44.798 13.855 24.741 1.00 60.33 201 ARG B CA 1
ATOM 2767 C C . ARG B 1 178 ? 43.840 12.783 25.278 1.00 75.34 201 ARG B C 1
ATOM 2768 O O . ARG B 1 178 ? 43.850 12.486 26.473 1.00 82.96 201 ARG B O 1
ATOM 2776 N N . GLN B 1 179 ? 43.013 12.208 24.407 1.00 75.93 202 GLN B N 1
ATOM 2777 C CA . GLN B 1 179 ? 42.195 11.055 24.784 1.00 85.67 202 GLN B CA 1
ATOM 2778 C C . GLN B 1 179 ? 42.461 9.854 23.880 1.00 93.90 202 GLN B C 1
ATOM 2779 O O . GLN B 1 179 ? 42.254 9.923 22.670 1.00 91.56 202 GLN B O 1
ATOM 2785 N N . ALA B 1 180 ? 42.917 8.752 24.468 1.00 102.80 203 ALA B N 1
ATOM 2786 C CA . ALA B 1 180 ? 43.200 8.687 25.894 1.00 109.48 203 ALA B CA 1
ATOM 2787 C C . ALA B 1 180 ? 44.564 8.043 26.110 1.00 119.01 203 ALA B C 1
ATOM 2788 O O . ALA B 1 180 ? 45.549 8.743 26.342 1.00 120.00 203 ALA B O 1
ATOM 2790 N N . HIS B 1 181 ? 44.596 6.713 26.016 1.00 127.65 204 HIS B N 1
ATOM 2791 C CA . HIS B 1 181 ? 45.801 5.886 26.185 1.00 134.54 204 HIS B CA 1
ATOM 2792 C C . HIS B 1 181 ? 45.549 4.714 27.135 1.00 137.73 204 HIS B C 1
ATOM 2793 O O . HIS B 1 181 ? 46.427 4.319 27.904 1.00 139.06 204 HIS B O 1
#

Sequence (352 aa):
DGWSLAKDAEGIKVYVRNVEGSPLREFRGEVRLKAAADDVVKVLRDANAFRQWPDVAASELLKATDTEQYHYLDNSAPWPVSNRDGVYHFTYEKAGDGAITVRVEAVPDYLPLRKGKVRIPRAKGQWTLVPDADGVDVTYQHASPGGSIPSWLANQTVVETPFGTLKALRSHLRQDGWSLAKDAEGIKVYVRNVEGSPLREFRGEVRLKAAADDVVKVLRDANAFRQWPDVAASELLKATDTEQYHYLDNSAPWPVSNRDGVYHFTYEKAGDGAITVRVEAVPDYLPLRKGKVRIPRAKGQWTLVPDADGVDVTYQHASPGGSIPSWLANQTVVETPFGTLKALRSHLRQAH

Secondary structure (DSSP, 8-state):
---EEEEEETTEEEEEE--TT-SS-EEEEEEEESS-HHHHHHHHH-GGGGGG---EEEEEEEEE-SSEEEEEEEE--SSS---EEEEEEEEEEE-TTS-EEEEEEE-TTSS---TTSEEP--BEEEEEEEE-SSSEEEEE--B-S-SSS-HHHHHHTTTHHHHHHHHHHHHHHT-/---EEEEEETTEEEEEE--TT-SS-EEEEEEEESS-HHHHHHHHH-GGGGGG---EEEEEEEEE-SSEEEEEEEE--SSSS--EEEEEEEEEEE-TTS-EEEEEEE-TTSSPPPSS-EEP--EEEEEEEEE-SSSEEEEE--B-S-SSS-HHHHHHSTTHHHHHHHHHHHHHHTS--